Protein AF-A0A7X7L861-F1 (afdb_monomer_lite)

Secondary structure (DSSP, 8-state):
-HHHHHHHHHHHHHHHHHHHHHT-HHHHHHHHHHHHHTTSSHHHHHHHHHHHHHHTT-HHHHHHHHHHTGGGTSSS-HHHHHHHHHHHHHHHHTHHHHHHHHHSHHHHHHHHHHHHHHHHHHHH-TT-HHHHHHHHHHHHHH--PPTT-HHHHHHHTT-TTS-HHHHHHHHHHHTTT-GGGGG-HHHHTT-SS--TTS-HHHHHHHHHHHHHTT-HHHHHHHHHHHHHTT----HHHHHHHHHHHHHTT---HHHHHHHHHHHHTT---HHHHHHHHHHHHH-TT---HHHHHHHHHTT-

pLDDT: mean 89.95, std 8.33, range [43.84, 98.5]

Structure (mmCIF, N/CA/C/O backbone):
data_AF-A0A7X7L861-F1
#
_entry.id   AF-A0A7X7L861-F1
#
loop_
_atom_site.group_PDB
_atom_site.id
_atom_site.type_symbol
_atom_site.label_atom_id
_atom_site.label_alt_id
_atom_site.label_comp_id
_atom_site.label_asym_id
_atom_site.label_entity_id
_atom_site.label_seq_id
_atom_site.pdbx_PDB_ins_code
_atom_site.Cartn_x
_atom_site.Cartn_y
_atom_site.Cartn_z
_atom_site.occupancy
_atom_site.B_iso_or_equiv
_atom_site.auth_seq_id
_atom_site.auth_comp_id
_atom_site.auth_asym_id
_atom_site.auth_atom_id
_atom_site.pdbx_PDB_model_num
ATOM 1 N N . MET A 1 1 ? -3.436 -32.575 30.320 1.00 46.28 1 MET A N 1
ATOM 2 C CA . MET A 1 1 ? -4.563 -31.642 30.095 1.00 46.28 1 MET A CA 1
ATOM 3 C C . MET A 1 1 ? -4.132 -30.347 29.401 1.00 46.28 1 MET A C 1
ATOM 5 O O . MET A 1 1 ? -4.655 -30.097 28.328 1.00 46.28 1 MET A O 1
ATOM 9 N N . ALA A 1 2 ? -3.109 -29.619 29.872 1.00 51.50 2 ALA A N 1
ATOM 10 C CA . ALA A 1 2 ? -2.693 -28.320 29.298 1.00 51.50 2 ALA A CA 1
ATOM 11 C C . ALA A 1 2 ? -2.346 -28.285 27.784 1.00 51.50 2 ALA A C 1
ATOM 13 O O . ALA A 1 2 ? -2.552 -27.273 27.120 1.00 51.50 2 ALA A O 1
ATOM 14 N N . LYS A 1 3 ? -1.833 -29.379 27.196 1.00 43.84 3 LYS A N 1
ATOM 15 C CA . LYS A 1 3 ? -1.499 -29.432 25.755 1.00 43.84 3 LYS A CA 1
ATOM 16 C C . LYS A 1 3 ? -2.727 -29.450 24.830 1.00 43.84 3 LYS A C 1
ATOM 18 O O . LYS A 1 3 ? -2.615 -28.966 23.707 1.00 43.84 3 LYS A O 1
ATOM 23 N N . ASN A 1 4 ? -3.860 -29.994 25.286 1.00 48.00 4 ASN A N 1
ATOM 24 C CA . ASN A 1 4 ? -5.095 -30.019 24.494 1.00 48.00 4 ASN A CA 1
ATOM 25 C C . ASN A 1 4 ? -5.785 -28.652 24.539 1.00 48.00 4 ASN A C 1
ATOM 27 O O . ASN A 1 4 ? -6.058 -28.102 23.481 1.00 48.00 4 ASN A O 1
ATOM 31 N N . GLU A 1 5 ? -5.892 -28.032 25.721 1.00 60.06 5 GLU A N 1
ATOM 32 C CA . GLU A 1 5 ? -6.422 -26.664 25.854 1.00 60.06 5 GLU A CA 1
ATOM 33 C C . GLU A 1 5 ? -5.639 -25.650 25.011 1.00 60.06 5 GLU A C 1
ATOM 35 O O . GLU A 1 5 ? -6.227 -24.818 24.329 1.00 60.06 5 GLU A O 1
ATOM 40 N N . PHE A 1 6 ? -4.305 -25.738 24.971 1.00 59.56 6 PHE A N 1
ATOM 41 C CA . PHE A 1 6 ? -3.501 -24.830 24.147 1.00 59.56 6 PHE A CA 1
ATOM 42 C C . PHE A 1 6 ? -3.702 -25.038 22.633 1.00 59.56 6 PHE A C 1
ATOM 44 O O . PHE A 1 6 ? -3.648 -24.081 21.857 1.00 59.56 6 PHE A O 1
ATOM 51 N N . LYS A 1 7 ? -3.942 -26.282 22.193 1.00 65.00 7 LYS A N 1
ATOM 52 C CA . LYS A 1 7 ? -4.255 -26.598 20.790 1.00 65.00 7 LYS A CA 1
ATOM 53 C C . LYS A 1 7 ? -5.637 -26.057 20.407 1.00 65.00 7 LYS A C 1
ATOM 55 O O . LYS A 1 7 ? -5.773 -25.467 19.335 1.00 65.00 7 LYS A O 1
ATOM 60 N N . ASP A 1 8 ? -6.603 -26.171 21.312 1.00 74.94 8 ASP A N 1
ATOM 61 C CA . ASP A 1 8 ? -7.961 -25.650 21.144 1.00 74.94 8 ASP A CA 1
ATOM 62 C C . ASP A 1 8 ? -7.980 -24.111 21.132 1.00 74.94 8 ASP A C 1
ATOM 64 O O . ASP A 1 8 ? -8.695 -23.499 20.340 1.00 74.94 8 ASP A O 1
ATOM 68 N N . LEU A 1 9 ? -7.112 -23.465 21.919 1.00 76.19 9 LEU A N 1
ATOM 69 C CA . LEU A 1 9 ? -6.958 -22.006 21.940 1.00 76.19 9 LEU A CA 1
ATOM 70 C C . LEU A 1 9 ? -6.304 -21.444 20.668 1.00 76.19 9 LEU A C 1
ATOM 72 O O . LEU A 1 9 ? -6.708 -20.385 20.183 1.00 76.19 9 LEU A O 1
ATOM 76 N N . LYS A 1 10 ? -5.336 -22.156 20.076 1.00 76.94 10 LYS A N 1
ATOM 77 C CA . LYS A 1 10 ? -4.785 -21.791 18.757 1.00 76.94 10 LYS A CA 1
ATOM 78 C C . LYS A 1 10 ? -5.828 -21.916 17.649 1.00 76.94 10 LYS A C 1
ATOM 80 O O . LYS A 1 10 ? -5.910 -21.032 16.799 1.00 76.94 10 LYS A O 1
ATOM 85 N N . LEU A 1 11 ? -6.645 -22.970 17.688 1.00 84.00 11 LEU A N 1
ATOM 86 C CA . LEU A 1 11 ? -7.783 -23.123 16.781 1.00 84.00 11 LEU A CA 1
ATOM 87 C C . LEU A 1 11 ? -8.786 -21.969 16.953 1.00 84.00 11 LEU A C 1
ATOM 89 O O . LEU A 1 11 ? -9.260 -21.412 15.966 1.00 84.00 11 LEU A O 1
ATOM 93 N N . TYR A 1 12 ? -9.035 -21.540 18.192 1.00 85.38 12 TYR A N 1
ATOM 94 C CA . TYR A 1 12 ? -9.879 -20.381 18.502 1.00 85.38 12 TYR A CA 1
ATOM 95 C C . TYR A 1 12 ? -9.355 -19.072 17.893 1.00 85.38 12 TYR A C 1
ATOM 97 O O . TYR A 1 12 ? -10.136 -18.287 17.346 1.00 85.38 12 TYR A O 1
ATOM 105 N N . TYR A 1 13 ? -8.039 -18.837 17.946 1.00 90.62 13 TYR A N 1
ATOM 106 C CA . TYR A 1 13 ? -7.414 -17.690 17.279 1.00 90.62 13 TYR A CA 1
ATOM 107 C C . TYR A 1 13 ? -7.613 -17.743 15.762 1.00 90.62 13 TYR A C 1
ATOM 109 O O . TYR A 1 13 ? -8.057 -16.761 15.165 1.00 90.62 13 TYR A O 1
ATOM 117 N N . SER A 1 14 ? -7.364 -18.899 15.140 1.00 90.88 14 SER A N 1
ATOM 118 C CA . SER A 1 14 ? -7.600 -19.091 13.707 1.00 90.88 14 SER A CA 1
ATOM 119 C C . SER A 1 14 ? -9.059 -18.828 13.322 1.00 90.88 14 SER A C 1
ATOM 121 O O . SER A 1 14 ? -9.300 -18.085 12.375 1.00 90.88 14 SER A O 1
ATOM 123 N N . ASN A 1 15 ? -10.025 -19.338 14.088 1.00 92.81 15 ASN A N 1
ATOM 124 C CA . ASN A 1 15 ? -11.453 -19.113 13.837 1.00 92.81 15 ASN A CA 1
ATOM 125 C C . ASN A 1 15 ? -11.849 -17.635 13.975 1.00 92.81 15 ASN A C 1
ATOM 127 O O . ASN A 1 15 ? -12.627 -17.122 13.170 1.00 92.81 15 ASN A O 1
ATOM 131 N N . SER A 1 16 ? -11.274 -16.926 14.950 1.00 95.06 16 SER A N 1
ATOM 132 C CA . SER A 1 16 ? -11.508 -15.486 15.135 1.00 95.06 16 SER A CA 1
ATOM 133 C C . SER A 1 16 ? -10.960 -14.675 13.957 1.00 95.06 16 SER A C 1
ATOM 135 O O . SER A 1 16 ? -11.610 -13.752 13.472 1.00 95.06 16 SER A O 1
ATOM 137 N N . MET A 1 17 ? -9.783 -15.053 13.446 1.00 94.38 17 MET A N 1
ATOM 138 C CA . MET A 1 17 ? -9.191 -14.441 12.254 1.00 94.38 17 MET A CA 1
ATOM 139 C C . MET A 1 17 ? -9.975 -14.748 10.974 1.00 94.38 17 MET A C 1
ATOM 141 O O . MET A 1 17 ? -10.077 -13.875 10.115 1.00 94.38 17 MET A O 1
ATOM 145 N N . ILE A 1 18 ? -10.520 -15.961 10.836 1.00 95.38 18 ILE A N 1
ATOM 146 C CA . ILE A 1 18 ? -11.408 -16.325 9.721 1.00 95.38 18 ILE A CA 1
ATOM 147 C C . ILE A 1 18 ? -12.663 -15.452 9.771 1.00 95.38 18 ILE A C 1
ATOM 149 O O . ILE A 1 18 ? -12.936 -14.741 8.811 1.00 95.38 18 ILE A O 1
ATOM 153 N N . SER A 1 19 ? -13.325 -15.381 10.929 1.00 96.31 19 SER A N 1
ATOM 154 C CA . SER A 1 19 ? -14.515 -14.539 11.136 1.00 96.31 19 SER A CA 1
ATOM 155 C C . SER A 1 19 ? -14.244 -13.070 10.782 1.00 96.31 19 SER A C 1
ATOM 157 O O . SER A 1 19 ? -15.021 -12.441 10.067 1.00 96.31 19 SER A O 1
ATOM 159 N N . LEU A 1 20 ? -13.090 -12.533 11.203 1.00 96.31 20 LEU A N 1
ATOM 160 C CA . LEU A 1 20 ? -12.663 -11.170 10.874 1.00 96.31 20 LEU A CA 1
ATOM 161 C C . LEU A 1 20 ? -12.514 -10.949 9.360 1.00 96.31 20 LEU A C 1
ATOM 163 O O . LEU A 1 20 ? -12.910 -9.902 8.849 1.00 96.31 20 LEU A O 1
ATOM 167 N N . LYS A 1 21 ? -11.918 -11.911 8.647 1.00 94.44 21 LYS A N 1
ATOM 168 C CA . LYS A 1 21 ? -11.698 -11.827 7.196 1.00 94.44 21 LYS A CA 1
ATOM 169 C C . LYS A 1 21 ? -12.985 -12.018 6.401 1.00 94.44 21 LYS A C 1
ATOM 171 O O . LYS A 1 21 ? -13.130 -11.380 5.357 1.00 94.44 21 LYS A O 1
ATOM 176 N N . ASP A 1 22 ? -13.899 -12.845 6.893 1.00 94.25 22 ASP A N 1
ATOM 177 C CA . ASP A 1 22 ? -15.180 -13.146 6.248 1.00 94.25 22 ASP A CA 1
ATOM 178 C C . ASP A 1 22 ? -16.235 -12.056 6.488 1.00 94.25 22 ASP A C 1
ATOM 180 O O . ASP A 1 22 ? -17.261 -12.031 5.812 1.00 94.25 22 ASP A O 1
ATOM 184 N N . GLY A 1 23 ? -15.960 -11.113 7.396 1.00 93.69 23 GLY A N 1
ATOM 185 C CA . GLY A 1 23 ? -16.853 -10.000 7.719 1.00 93.69 23 GLY A CA 1
ATOM 186 C C . GLY A 1 23 ? -17.839 -10.298 8.852 1.00 93.69 23 GLY A C 1
ATOM 187 O O . GLY A 1 23 ? -18.688 -9.461 9.160 1.00 93.69 23 GLY A O 1
ATOM 188 N N . ASP A 1 24 ? -17.716 -11.450 9.522 1.00 95.81 24 ASP A N 1
ATOM 189 C CA . ASP A 1 24 ? -18.455 -11.752 10.753 1.00 95.81 24 ASP A CA 1
ATOM 190 C C . ASP A 1 24 ? -17.778 -11.081 11.958 1.00 95.81 24 ASP A C 1
ATOM 192 O O . ASP A 1 24 ? -17.096 -11.689 12.791 1.00 95.81 24 ASP A O 1
ATOM 196 N N . TYR A 1 25 ? -17.924 -9.758 12.012 1.00 96.75 25 TYR A N 1
ATOM 197 C CA . TYR A 1 25 ? -17.253 -8.930 13.007 1.00 96.75 25 TYR A CA 1
ATOM 198 C C . TYR A 1 25 ? -17.756 -9.161 14.427 1.00 96.75 25 TYR A C 1
ATOM 200 O O . TYR A 1 25 ? -16.970 -9.032 15.363 1.00 96.75 25 TYR A O 1
ATOM 208 N N . ASP A 1 26 ? -19.035 -9.488 14.621 1.00 96.38 26 ASP A N 1
ATOM 209 C CA . ASP A 1 26 ? -19.554 -9.730 15.967 1.00 96.38 26 ASP A CA 1
ATOM 210 C C . ASP A 1 26 ? -18.988 -11.038 16.545 1.00 96.38 26 ASP A C 1
ATOM 212 O O . ASP A 1 26 ? -18.628 -11.060 17.727 1.00 96.38 26 ASP A O 1
ATOM 216 N N . GLU A 1 27 ? -18.818 -12.091 15.735 1.00 96.56 27 GLU A N 1
ATOM 217 C CA . GLU A 1 27 ? -18.157 -13.319 16.189 1.00 96.56 27 GLU A CA 1
ATOM 218 C C . GLU A 1 27 ? -16.648 -13.124 16.384 1.00 96.56 27 GLU A C 1
ATOM 220 O O . GLU A 1 27 ? -16.105 -13.505 17.427 1.00 96.56 27 GLU A O 1
ATOM 225 N N . ALA A 1 28 ? -15.983 -12.404 15.475 1.00 97.44 28 ALA A N 1
ATOM 226 C CA . ALA A 1 28 ? -14.581 -12.019 15.646 1.00 97.44 28 ALA A CA 1
ATOM 227 C C . ALA A 1 28 ? -14.352 -11.248 16.962 1.00 97.44 28 ALA A C 1
ATOM 229 O O . ALA A 1 28 ? -13.407 -11.529 17.700 1.00 97.44 28 ALA A O 1
ATOM 230 N N . ILE A 1 29 ? -15.242 -10.309 17.309 1.00 98.19 29 ILE A N 1
ATOM 231 C CA . ILE A 1 29 ? -15.170 -9.538 18.561 1.00 98.19 29 ILE A CA 1
ATOM 232 C C . ILE A 1 29 ? -15.269 -10.453 19.786 1.00 98.19 29 ILE A C 1
ATOM 234 O O . ILE A 1 29 ? -14.513 -10.261 20.745 1.00 98.19 29 ILE A O 1
ATOM 238 N N . LYS A 1 30 ? -16.191 -11.426 19.794 1.00 96.62 30 LYS A N 1
ATOM 239 C CA . LYS A 1 30 ? -16.314 -12.385 20.907 1.00 96.62 30 LYS A CA 1
ATOM 240 C C . LYS A 1 30 ? -15.049 -13.229 21.034 1.00 96.62 30 LYS A C 1
ATOM 242 O O . LYS A 1 30 ? -14.502 -13.329 22.135 1.00 96.62 30 LYS A O 1
ATOM 247 N N . GLY A 1 31 ? -14.564 -13.759 19.913 1.00 95.50 31 GLY A N 1
ATOM 248 C CA . GLY A 1 31 ? -13.356 -14.572 19.845 1.00 95.50 31 GLY A CA 1
ATOM 249 C C . GLY A 1 31 ? -12.122 -13.834 20.365 1.00 95.50 31 GLY A C 1
ATOM 250 O O . GLY A 1 31 ? -11.462 -14.306 21.291 1.00 95.50 31 GLY A O 1
ATOM 251 N N . PHE A 1 32 ? -11.856 -12.619 19.878 1.00 97.56 32 PHE A N 1
ATOM 252 C CA . PHE A 1 32 ? -10.701 -11.841 20.334 1.00 97.56 32 PHE A CA 1
ATOM 253 C C . PHE A 1 32 ? -10.794 -11.414 21.799 1.00 97.56 32 PHE A C 1
ATOM 255 O O . PHE A 1 32 ? -9.793 -11.487 22.510 1.00 97.56 32 PHE A O 1
ATOM 262 N N . LYS A 1 33 ? -11.979 -11.040 22.302 1.00 96.75 33 LYS A N 1
ATOM 263 C CA . LYS A 1 33 ? -12.159 -10.777 23.743 1.00 96.75 33 LYS A CA 1
ATOM 264 C C . LYS A 1 33 ? -11.837 -12.006 24.589 1.00 96.75 33 LYS A C 1
ATOM 266 O O . LYS A 1 33 ? -11.189 -11.880 25.628 1.00 96.75 33 LYS A O 1
ATOM 271 N N . TYR A 1 34 ? -12.283 -13.183 24.151 1.00 94.38 34 TYR A N 1
ATOM 272 C CA . TYR A 1 34 ? -11.985 -14.439 24.830 1.00 94.38 34 TYR A CA 1
ATOM 273 C C . TYR A 1 34 ? -10.476 -14.723 24.833 1.00 94.38 34 TYR A C 1
ATOM 275 O O . TYR A 1 34 ? -9.920 -15.026 25.887 1.00 94.38 34 TYR A O 1
ATOM 283 N N . LEU A 1 35 ? -9.794 -14.545 23.701 1.00 94.38 35 LEU A N 1
ATOM 284 C CA . LEU A 1 35 ? -8.349 -14.770 23.568 1.00 94.38 35 LEU A CA 1
ATOM 285 C C . LEU A 1 35 ? -7.515 -13.817 24.432 1.00 94.38 35 LEU A C 1
ATOM 287 O O . LEU A 1 35 ? -6.591 -14.266 25.110 1.00 94.38 35 LEU A O 1
ATOM 291 N N . ILE A 1 36 ? -7.884 -12.532 24.478 1.00 95.06 36 ILE A N 1
ATOM 292 C CA . ILE A 1 36 ? -7.238 -11.533 25.345 1.00 95.06 36 ILE A CA 1
ATOM 293 C C . ILE A 1 36 ? -7.378 -11.939 26.815 1.00 95.06 36 ILE A C 1
ATOM 295 O O . ILE A 1 36 ? -6.388 -11.949 27.543 1.00 95.06 36 ILE A O 1
ATOM 299 N N . LYS A 1 37 ? -8.580 -12.353 27.243 1.00 93.75 37 LYS A N 1
ATOM 300 C CA . LYS A 1 37 ? -8.837 -12.790 28.626 1.00 93.75 37 LYS A CA 1
ATOM 301 C C . LYS A 1 37 ? -7.968 -13.984 29.049 1.00 93.75 37 LYS A C 1
ATOM 303 O O . LYS A 1 37 ? -7.650 -14.102 30.227 1.00 93.75 37 LYS A O 1
ATOM 308 N N . HIS A 1 38 ? -7.590 -14.849 28.109 1.00 91.69 38 HIS A N 1
ATOM 309 C CA . HIS A 1 38 ? -6.770 -16.039 28.366 1.00 91.69 38 HIS A CA 1
ATOM 310 C C . HIS A 1 38 ? -5.286 -15.846 28.007 1.00 91.69 38 H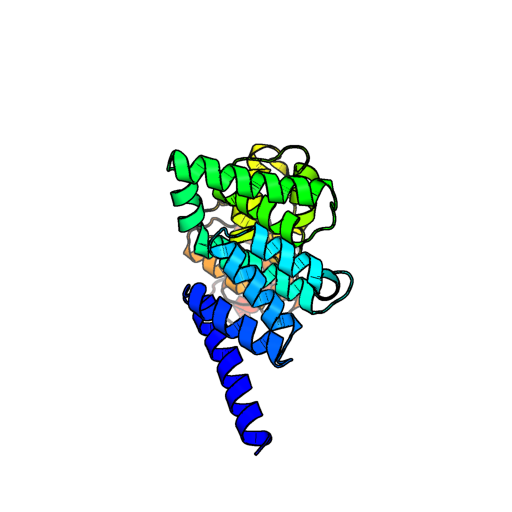IS A C 1
ATOM 312 O O . HIS A 1 38 ? -4.522 -16.807 28.037 1.00 91.69 38 HIS A O 1
ATOM 318 N N . GLY A 1 39 ? -4.860 -14.624 27.672 1.00 89.62 39 GLY A N 1
ATOM 319 C CA . GLY A 1 39 ? -3.456 -14.305 27.409 1.00 89.62 39 GLY A CA 1
ATOM 320 C C . GLY A 1 39 ? -2.893 -14.885 26.106 1.00 89.62 39 GLY A C 1
ATOM 321 O O . GLY A 1 39 ? -1.680 -15.045 25.981 1.00 89.62 39 GLY A O 1
ATOM 322 N N . ILE A 1 40 ? -3.745 -15.217 25.132 1.00 88.62 40 ILE A N 1
ATOM 323 C CA . ILE A 1 40 ? -3.332 -15.871 23.885 1.00 88.62 40 ILE A CA 1
ATOM 324 C C . ILE A 1 40 ? -3.107 -14.831 22.789 1.00 88.62 40 ILE A C 1
ATOM 326 O O . ILE A 1 40 ? -4.039 -14.127 22.393 1.00 88.62 40 ILE A O 1
ATOM 330 N N . GLU A 1 41 ? -1.868 -14.767 22.280 1.00 89.44 41 GLU A N 1
ATOM 331 C CA . GLU A 1 41 ? -1.474 -13.886 21.165 1.00 89.44 41 GLU A CA 1
ATOM 332 C C . GLU A 1 41 ? -1.986 -12.448 21.377 1.00 89.44 41 GLU A C 1
ATOM 334 O O . GLU A 1 41 ? -2.587 -11.853 20.484 1.00 89.44 41 GLU A O 1
ATOM 339 N N . ILE A 1 42 ? -1.813 -11.918 22.599 1.00 93.38 42 ILE A N 1
ATOM 340 C CA . ILE A 1 42 ? -2.519 -10.724 23.100 1.00 93.38 42 ILE A CA 1
ATOM 341 C C . ILE A 1 42 ? -2.441 -9.565 22.104 1.00 93.38 42 ILE A C 1
ATOM 343 O O . ILE A 1 42 ? -3.467 -8.982 21.772 1.00 93.38 42 ILE A O 1
ATOM 347 N N . GLN A 1 43 ? -1.257 -9.273 21.565 1.00 95.00 43 GLN A N 1
ATOM 348 C CA . GLN A 1 43 ? -1.043 -8.167 20.630 1.00 95.00 43 GLN A CA 1
ATOM 349 C C . GLN A 1 43 ? -1.867 -8.333 19.347 1.00 95.00 43 GLN A C 1
ATOM 351 O O . GLN A 1 43 ? -2.530 -7.395 18.902 1.00 95.00 43 GLN A O 1
ATOM 356 N N . LYS A 1 44 ? -1.878 -9.541 18.772 1.00 95.00 44 LYS A N 1
ATOM 357 C CA . LYS A 1 44 ? -2.648 -9.836 17.557 1.00 95.00 44 LYS A CA 1
ATOM 358 C C . LYS A 1 44 ? -4.148 -9.885 17.834 1.00 95.00 44 LYS A C 1
ATOM 360 O O . LYS A 1 44 ? -4.936 -9.462 16.994 1.00 95.00 44 LYS A O 1
ATOM 365 N N . SER A 1 45 ? -4.545 -10.383 19.002 1.00 96.50 45 SER A N 1
ATOM 366 C CA . SER A 1 45 ? -5.945 -10.420 19.422 1.00 96.50 45 SER A CA 1
ATOM 367 C C . SER A 1 45 ? -6.493 -9.008 19.658 1.00 96.50 45 SER A C 1
ATOM 369 O O . SER A 1 45 ? -7.595 -8.694 19.214 1.00 96.50 45 SER A O 1
ATOM 371 N N . VAL A 1 46 ? -5.706 -8.119 20.273 1.00 98.06 46 VAL A N 1
ATOM 372 C CA . VAL A 1 46 ? -6.032 -6.691 20.422 1.00 98.06 46 VAL A CA 1
ATOM 373 C C . VAL A 1 46 ? -6.144 -6.010 19.057 1.00 98.06 46 VAL A C 1
ATOM 375 O O . VAL A 1 46 ? -7.133 -5.323 18.806 1.00 98.06 46 VAL A O 1
ATOM 378 N N . LEU A 1 47 ? -5.193 -6.247 18.147 1.00 97.69 47 LEU A N 1
ATOM 379 C CA . LEU A 1 47 ? -5.250 -5.745 16.770 1.00 97.69 47 LEU A CA 1
ATOM 380 C C . LEU A 1 47 ? -6.546 -6.180 16.075 1.00 97.69 47 LEU A C 1
ATOM 382 O O . LEU A 1 47 ? -7.266 -5.343 15.525 1.00 97.69 47 LEU A O 1
ATOM 386 N N . GLY A 1 48 ? -6.868 -7.476 16.124 1.00 97.31 48 GLY A N 1
ATOM 387 C CA . GLY A 1 48 ? -8.080 -8.029 15.521 1.00 97.31 48 GLY A CA 1
ATOM 388 C C . GLY A 1 48 ? -9.353 -7.412 16.102 1.00 97.31 48 GLY A C 1
ATOM 389 O O . GLY A 1 48 ? -10.265 -7.053 15.358 1.00 97.31 48 GLY A O 1
ATOM 390 N N . LEU A 1 49 ? -9.386 -7.196 17.420 1.00 98.38 49 LEU A N 1
ATOM 391 C CA . LEU A 1 49 ? -10.504 -6.556 18.109 1.00 98.38 49 LEU A CA 1
ATOM 392 C C . LEU A 1 49 ? -10.694 -5.088 17.691 1.00 98.38 49 LEU A C 1
ATOM 394 O O . LEU A 1 49 ? -11.818 -4.674 17.398 1.00 98.38 49 LEU A O 1
ATOM 398 N N . ILE A 1 50 ? -9.609 -4.306 17.637 1.00 98.50 50 ILE A N 1
ATOM 399 C CA . ILE A 1 50 ? -9.625 -2.908 17.171 1.00 98.50 50 ILE A CA 1
ATOM 400 C C . ILE A 1 50 ? -10.118 -2.841 15.722 1.00 98.50 50 ILE A C 1
ATOM 402 O O . ILE A 1 50 ? -10.971 -2.009 15.392 1.00 98.50 50 ILE A O 1
ATOM 406 N N . THR A 1 51 ? -9.626 -3.746 14.875 1.00 98.06 51 THR A N 1
ATOM 407 C CA . THR A 1 51 ? -9.993 -3.803 13.457 1.00 98.06 51 THR A CA 1
ATOM 408 C C . THR A 1 51 ? -11.467 -4.137 13.277 1.00 98.06 51 THR A C 1
ATOM 410 O O . THR A 1 51 ? -12.168 -3.421 12.562 1.00 98.06 51 THR A O 1
ATOM 413 N N . ALA A 1 52 ? -11.971 -5.155 13.982 1.00 98.12 52 ALA A N 1
ATOM 414 C CA . ALA A 1 52 ? -13.373 -5.552 13.909 1.00 98.12 52 ALA A CA 1
ATOM 415 C C . ALA A 1 52 ? -14.308 -4.405 14.313 1.00 98.12 52 ALA A C 1
ATOM 417 O O . ALA A 1 52 ? -15.234 -4.079 13.573 1.00 98.12 52 ALA A O 1
ATOM 418 N N . TYR A 1 53 ? -14.036 -3.733 15.442 1.00 98.31 53 TYR A N 1
ATOM 419 C CA . TYR A 1 53 ? -14.819 -2.564 15.857 1.00 98.31 53 TYR A CA 1
ATOM 420 C C . TYR A 1 53 ? -14.773 -1.428 14.834 1.00 98.31 53 TYR A C 1
ATOM 422 O O . TYR A 1 53 ? -15.790 -0.764 14.617 1.00 98.31 53 TYR A O 1
ATOM 430 N N . SER A 1 54 ? -13.617 -1.202 14.214 1.00 97.88 54 SER A N 1
ATOM 431 C CA . SER A 1 54 ? -13.438 -0.149 13.215 1.00 97.88 54 SER A CA 1
ATOM 432 C C . SER A 1 54 ? -14.224 -0.439 11.935 1.00 97.88 54 SER A C 1
ATOM 434 O O . SER A 1 54 ? -14.922 0.449 11.446 1.00 97.88 54 SER A O 1
ATOM 436 N N . CYS A 1 55 ? -14.210 -1.686 11.452 1.00 96.56 55 CYS A N 1
ATOM 437 C CA . CYS A 1 55 ? -14.954 -2.117 10.263 1.00 96.56 55 CYS A CA 1
ATOM 438 C C . CYS A 1 55 ? -16.465 -1.901 10.419 1.00 96.56 55 CYS A C 1
ATOM 440 O O . CYS A 1 55 ? -17.113 -1.361 9.527 1.00 96.56 55 CYS A O 1
ATOM 442 N N . ILE A 1 56 ? -17.021 -2.185 11.603 1.00 95.00 56 ILE A N 1
ATOM 443 C CA . ILE A 1 56 ? -18.437 -1.916 11.912 1.00 95.00 56 ILE A CA 1
ATOM 444 C C . ILE A 1 56 ? -18.707 -0.488 12.404 1.00 95.00 56 ILE A C 1
ATOM 446 O O . ILE A 1 56 ? -19.771 -0.198 12.959 1.00 95.00 56 ILE A O 1
ATOM 450 N N . THR A 1 57 ? -17.767 0.439 12.203 1.00 94.25 57 THR A N 1
ATOM 451 C CA . THR A 1 57 ? -17.866 1.868 12.547 1.00 94.25 57 THR A CA 1
ATOM 452 C C . THR A 1 57 ? -18.094 2.163 14.038 1.00 94.25 57 THR A C 1
ATOM 454 O O . THR A 1 57 ? -18.597 3.230 14.392 1.00 94.25 57 THR A O 1
ATOM 457 N N . ARG A 1 58 ? -17.742 1.243 14.946 1.00 95.25 58 ARG A N 1
ATOM 458 C CA . ARG A 1 58 ? -17.790 1.432 16.411 1.00 95.25 58 ARG A CA 1
ATOM 459 C C . ARG A 1 58 ? -16.475 2.058 16.914 1.00 95.25 58 ARG A C 1
ATOM 461 O O . ARG A 1 58 ? -15.805 1.496 17.779 1.00 95.25 58 ARG A O 1
ATOM 468 N N . TYR A 1 59 ? -16.113 3.231 16.384 1.00 96.12 59 TYR A N 1
ATOM 469 C CA . TYR A 1 59 ? -14.800 3.862 16.604 1.00 96.12 59 TYR A CA 1
ATOM 470 C C . TYR A 1 59 ? -14.466 4.140 18.073 1.00 96.12 59 TYR A C 1
ATOM 472 O O . TYR A 1 59 ? -13.331 3.926 18.468 1.00 96.12 59 TYR A O 1
ATOM 480 N N . ASN A 1 60 ? -15.438 4.497 18.915 1.00 95.69 60 ASN A N 1
ATOM 481 C CA . ASN A 1 60 ? -15.173 4.742 20.342 1.00 95.69 60 ASN A CA 1
ATOM 482 C C . ASN A 1 60 ? -14.666 3.499 21.072 1.00 95.69 60 ASN A C 1
ATOM 484 O O . ASN A 1 60 ? -13.786 3.594 21.923 1.00 95.69 60 ASN A O 1
ATOM 488 N N . ASN A 1 61 ? -15.190 2.324 20.714 1.00 97.38 61 ASN A N 1
ATOM 489 C CA . ASN A 1 61 ? -14.704 1.071 21.279 1.00 97.38 61 ASN A CA 1
ATOM 490 C C . ASN A 1 61 ? -13.290 0.770 20.776 1.00 97.38 61 ASN A C 1
ATOM 492 O O . ASN A 1 61 ? -12.447 0.362 21.565 1.00 97.38 61 ASN A O 1
ATOM 496 N N . ALA A 1 62 ? -13.026 0.997 19.486 1.00 98.19 62 ALA A N 1
ATOM 497 C CA . ALA A 1 62 ? -11.695 0.821 18.912 1.00 98.19 62 ALA A CA 1
ATOM 498 C C . ALA A 1 62 ? -10.663 1.751 19.576 1.00 98.19 62 ALA A C 1
ATOM 500 O O . ALA A 1 62 ? -9.614 1.280 20.000 1.00 98.19 62 ALA A O 1
ATOM 501 N N . LEU A 1 63 ? -10.995 3.037 19.740 1.00 98.06 63 LEU A N 1
ATOM 502 C CA . LEU A 1 63 ? -10.152 4.041 20.395 1.00 98.06 63 LEU A CA 1
ATOM 503 C C . LEU A 1 63 ? -9.855 3.676 21.847 1.00 98.06 63 LEU A C 1
ATOM 505 O O . LEU A 1 63 ? -8.704 3.741 22.263 1.00 98.06 63 LEU A O 1
ATOM 509 N N . LYS A 1 64 ? -10.873 3.245 22.603 1.00 97.44 64 LYS A N 1
ATOM 510 C CA . LYS A 1 64 ? -10.693 2.831 23.996 1.00 97.44 64 LYS A CA 1
ATOM 511 C C . LYS A 1 64 ? -9.710 1.663 24.113 1.00 97.44 64 LYS A C 1
ATOM 513 O O . LYS A 1 64 ? -8.770 1.736 24.893 1.00 97.44 64 LYS A O 1
ATOM 518 N N . ILE A 1 65 ? -9.908 0.614 23.312 1.00 97.88 65 ILE A N 1
ATOM 519 C CA . ILE A 1 65 ? -9.032 -0.566 23.331 1.00 97.88 65 ILE A CA 1
ATOM 520 C C . ILE A 1 65 ? -7.615 -0.214 22.864 1.00 97.88 65 ILE A C 1
ATOM 522 O O . ILE A 1 65 ? -6.651 -0.718 23.437 1.00 97.88 65 ILE A O 1
ATOM 526 N N . TYR A 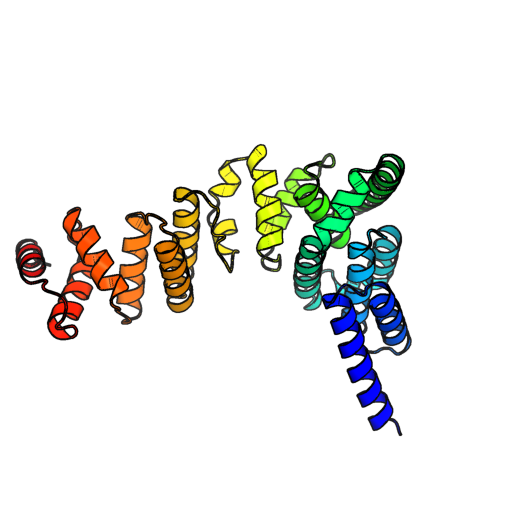1 66 ? -7.484 0.646 21.849 1.00 97.69 66 TYR A N 1
ATOM 527 C CA . TYR A 1 66 ? -6.185 1.120 21.378 1.00 97.69 66 TYR A CA 1
ATOM 528 C C . TYR A 1 66 ? -5.443 1.894 22.464 1.00 97.69 66 TYR A C 1
ATOM 530 O O . TYR A 1 66 ? -4.273 1.623 22.687 1.00 97.69 66 TYR A O 1
ATOM 538 N N . GLU A 1 67 ? -6.106 2.817 23.163 1.00 96.38 67 GLU A N 1
ATOM 539 C CA . GLU A 1 67 ? -5.461 3.617 24.207 1.00 96.38 67 GLU A CA 1
ATOM 540 C C . GLU A 1 67 ? -4.975 2.754 25.379 1.00 96.38 67 GLU A C 1
ATOM 542 O O . GLU A 1 67 ? -3.886 2.988 25.897 1.00 96.38 67 GLU A O 1
ATOM 547 N N . GLU A 1 68 ? -5.738 1.717 25.742 1.00 96.69 68 GLU A N 1
ATOM 548 C CA . GLU A 1 68 ? -5.370 0.741 26.778 1.00 96.69 68 GLU A CA 1
ATOM 549 C C . GLU A 1 68 ? -4.142 -0.117 26.414 1.00 96.69 68 GLU A C 1
ATOM 551 O O . GLU A 1 68 ? -3.529 -0.677 27.315 1.00 96.69 68 GLU A O 1
ATOM 556 N N . HIS A 1 69 ? -3.797 -0.238 25.125 1.00 96.31 69 HIS A N 1
ATOM 557 C CA . HIS A 1 69 ? -2.766 -1.164 24.624 1.00 96.31 69 HIS A CA 1
ATOM 558 C C . HIS A 1 69 ? -1.830 -0.522 23.584 1.00 96.31 69 HIS A C 1
ATOM 560 O O . HIS A 1 69 ? -1.260 -1.202 22.720 1.00 96.31 69 HIS A O 1
ATOM 566 N N . LYS A 1 70 ? -1.705 0.808 23.594 1.00 93.81 70 LYS A N 1
ATOM 567 C CA . LYS A 1 70 ? -1.016 1.568 22.536 1.00 93.81 70 LYS A CA 1
ATOM 568 C C . LYS A 1 70 ? 0.465 1.217 22.426 1.00 93.81 70 LYS A C 1
ATOM 570 O O . LYS A 1 70 ? 1.048 1.342 21.348 1.00 93.81 70 LYS A O 1
ATOM 575 N N . GLU A 1 71 ? 1.083 0.743 23.505 1.00 93.69 71 GLU A N 1
ATOM 576 C CA . GLU A 1 71 ? 2.469 0.275 23.524 1.00 93.69 71 GLU A CA 1
ATOM 577 C C . GLU A 1 71 ? 2.725 -0.891 22.558 1.00 93.69 71 GLU A C 1
ATOM 579 O O . GLU A 1 71 ? 3.851 -1.064 22.098 1.00 93.69 71 GLU A O 1
ATOM 584 N N . PHE A 1 72 ? 1.698 -1.657 22.172 1.00 94.25 72 PHE A N 1
ATOM 585 C CA . PHE A 1 72 ? 1.858 -2.718 21.174 1.00 94.25 72 PHE A CA 1
ATOM 586 C C . PHE A 1 72 ? 2.102 -2.168 19.769 1.00 94.25 72 PHE A C 1
ATOM 588 O O . PHE A 1 72 ? 2.797 -2.804 18.976 1.00 94.25 72 PHE A O 1
ATOM 595 N N . PHE A 1 73 ? 1.565 -0.988 19.458 1.00 93.62 73 PHE A N 1
ATOM 596 C CA . PHE A 1 73 ? 1.526 -0.433 18.100 1.00 93.62 73 PHE A CA 1
ATOM 597 C C . PHE A 1 73 ? 2.375 0.834 17.933 1.00 93.62 73 PHE A C 1
ATOM 599 O O . PHE A 1 73 ? 2.365 1.453 16.869 1.00 93.62 73 PHE A O 1
ATOM 606 N N . THR A 1 74 ? 3.120 1.226 18.967 1.00 87.31 74 THR A N 1
ATOM 607 C CA . THR A 1 74 ? 3.971 2.424 18.975 1.00 87.31 74 THR A CA 1
ATOM 608 C C . THR A 1 74 ? 5.454 2.058 19.025 1.00 87.31 74 THR A C 1
ATOM 610 O O . THR A 1 74 ? 5.834 0.956 19.406 1.00 87.31 74 THR A O 1
ATOM 613 N N . GLY A 1 75 ? 6.326 2.977 18.599 1.00 84.06 75 GLY A N 1
ATOM 614 C CA . GLY A 1 75 ? 7.771 2.731 18.551 1.00 84.06 75 GLY A CA 1
ATOM 615 C C . GLY A 1 75 ? 8.191 1.709 17.484 1.00 84.06 75 GLY A C 1
ATOM 616 O O . GLY A 1 75 ? 7.571 1.604 16.424 1.00 84.06 75 GLY A O 1
ATOM 617 N N . LYS A 1 76 ? 9.287 0.984 17.747 1.00 80.44 76 LYS A N 1
ATOM 618 C CA . LYS A 1 76 ? 9.853 -0.048 16.857 1.00 80.44 76 LYS A CA 1
ATOM 619 C C . LYS A 1 76 ? 9.331 -1.445 17.221 1.00 80.44 76 LYS A C 1
ATOM 621 O O . LYS A 1 76 ? 10.115 -2.333 17.546 1.00 80.44 76 LYS A O 1
ATOM 626 N N . THR A 1 77 ? 8.013 -1.634 17.214 1.00 87.44 77 THR A N 1
ATOM 627 C CA . THR A 1 77 ? 7.412 -2.961 17.421 1.00 87.44 77 THR A CA 1
ATOM 628 C C . THR A 1 77 ? 7.139 -3.647 16.080 1.00 87.44 77 THR A C 1
ATOM 630 O O . THR A 1 77 ? 6.752 -2.982 15.116 1.00 87.44 77 THR A O 1
ATOM 633 N N . PRO A 1 78 ? 7.263 -4.986 15.996 1.00 85.62 78 PRO A N 1
ATOM 634 C CA . PRO A 1 78 ? 6.889 -5.726 14.788 1.00 85.62 78 PRO A CA 1
ATOM 635 C C . PRO A 1 78 ? 5.376 -5.664 14.504 1.00 85.62 78 PRO A C 1
ATOM 637 O O . PRO A 1 78 ? 4.937 -5.903 13.383 1.00 85.62 78 PRO A O 1
ATOM 640 N N . TYR A 1 79 ? 4.563 -5.321 15.509 1.00 92.50 79 TYR A N 1
ATOM 641 C CA . TYR A 1 79 ? 3.109 -5.240 15.386 1.00 92.50 79 TYR A CA 1
ATOM 642 C C . TYR A 1 79 ? 2.619 -3.928 14.779 1.00 92.50 79 TYR A C 1
ATOM 644 O O . TYR A 1 79 ? 1.488 -3.892 14.306 1.00 92.50 79 TYR A O 1
ATOM 652 N N . LYS A 1 80 ? 3.438 -2.868 14.748 1.00 94.00 80 LYS A N 1
ATOM 653 C CA . LYS A 1 80 ? 3.060 -1.599 14.115 1.00 94.00 80 LYS A CA 1
ATOM 654 C C . LYS A 1 80 ? 2.777 -1.780 12.621 1.00 94.00 80 LYS A C 1
ATOM 656 O O . LYS A 1 80 ? 1.715 -1.384 12.154 1.00 94.00 80 LYS A O 1
ATOM 661 N N . GLY A 1 81 ? 3.702 -2.407 11.894 1.00 94.50 81 GLY A N 1
ATOM 662 C CA . GLY A 1 81 ? 3.535 -2.664 10.462 1.00 94.50 81 GLY A CA 1
ATOM 663 C C . GLY A 1 81 ? 2.329 -3.558 10.178 1.00 94.50 81 GLY A C 1
ATOM 664 O O . GLY A 1 81 ? 1.462 -3.210 9.382 1.00 94.50 81 GLY A O 1
ATOM 665 N N . MET A 1 82 ? 2.201 -4.648 10.941 1.00 95.31 82 MET A N 1
ATOM 666 C CA . MET A 1 82 ? 1.047 -5.550 10.873 1.00 95.31 82 MET A CA 1
ATOM 667 C C . MET A 1 82 ? -0.284 -4.831 11.156 1.00 95.31 82 MET A C 1
ATOM 669 O O . MET A 1 82 ? -1.295 -5.131 10.525 1.00 95.31 82 MET A O 1
ATOM 673 N N . PHE A 1 83 ? -0.297 -3.884 12.098 1.00 96.88 83 PHE A N 1
ATOM 674 C CA . PHE A 1 83 ? -1.474 -3.081 12.424 1.00 96.88 83 PHE A CA 1
ATOM 675 C C . PHE A 1 83 ? -1.903 -2.216 11.241 1.00 96.88 83 PHE A C 1
ATOM 677 O O . PHE A 1 83 ? -3.074 -2.253 10.870 1.00 96.88 83 PHE A O 1
ATOM 684 N N . VAL A 1 84 ? -0.967 -1.493 10.619 1.00 97.12 84 VAL A N 1
ATOM 685 C CA . VAL A 1 84 ? -1.241 -0.678 9.424 1.00 97.12 84 VAL A CA 1
ATOM 686 C C . VAL A 1 84 ? -1.761 -1.551 8.282 1.00 97.12 84 VAL A C 1
ATOM 688 O O . VAL A 1 84 ? -2.812 -1.247 7.717 1.00 97.12 84 VAL A O 1
ATOM 691 N N . GLU A 1 85 ? -1.081 -2.657 7.983 1.00 96.00 85 GLU A N 1
ATOM 692 C CA . GLU A 1 85 ? -1.435 -3.554 6.879 1.00 96.00 85 GLU A CA 1
ATOM 693 C C . GLU A 1 85 ? -2.840 -4.148 7.048 1.00 96.00 85 GLU A C 1
ATOM 695 O O . GLU A 1 85 ? -3.690 -4.005 6.169 1.00 96.00 85 GLU A O 1
ATOM 700 N N . ILE A 1 86 ? -3.132 -4.757 8.203 1.00 96.31 86 ILE A N 1
ATOM 701 C CA . ILE A 1 86 ? -4.430 -5.405 8.443 1.00 96.31 86 ILE A CA 1
ATOM 702 C C . ILE A 1 86 ? -5.565 -4.377 8.494 1.00 96.31 86 ILE A C 1
ATOM 704 O O . ILE A 1 86 ? -6.626 -4.608 7.907 1.00 96.31 86 ILE A O 1
ATOM 708 N N . MET A 1 87 ? -5.359 -3.246 9.176 1.00 97.81 87 MET A N 1
ATOM 709 C CA . MET A 1 87 ? -6.380 -2.204 9.280 1.00 97.81 87 MET A CA 1
ATOM 710 C C . MET A 1 87 ? -6.717 -1.623 7.908 1.00 97.81 87 MET A C 1
ATOM 712 O O . MET A 1 87 ? -7.892 -1.512 7.569 1.00 97.81 87 MET A O 1
ATOM 716 N N . THR A 1 88 ? -5.709 -1.267 7.108 1.00 97.62 88 THR A N 1
ATOM 717 C CA . THR A 1 88 ? -5.930 -0.659 5.786 1.00 97.62 88 THR A CA 1
ATOM 718 C C . THR A 1 88 ? -6.600 -1.638 4.820 1.00 97.62 88 THR A C 1
ATOM 720 O O . THR A 1 88 ? -7.593 -1.270 4.188 1.00 97.62 88 THR A O 1
ATOM 723 N N . ALA A 1 89 ? -6.168 -2.903 4.804 1.00 96.19 89 ALA A N 1
ATOM 724 C CA . ALA A 1 89 ? -6.762 -3.950 3.973 1.00 96.19 89 ALA A CA 1
ATOM 725 C C . ALA A 1 89 ? -8.238 -4.233 4.311 1.00 96.19 89 ALA A C 1
ATOM 727 O O . ALA A 1 89 ? -9.080 -4.355 3.420 1.00 96.19 89 ALA A O 1
ATOM 728 N N . LEU A 1 90 ? -8.584 -4.349 5.597 1.00 97.19 90 LEU A N 1
ATOM 729 C CA . LEU A 1 90 ? -9.954 -4.694 5.992 1.00 97.19 90 LEU A CA 1
ATOM 730 C C . LEU A 1 90 ? -10.902 -3.492 5.950 1.00 97.19 90 LEU A C 1
ATOM 732 O O . LEU A 1 90 ? -12.048 -3.639 5.529 1.00 97.19 90 LEU A O 1
ATOM 736 N N . LEU A 1 91 ? -10.436 -2.293 6.307 1.00 97.31 91 LEU A N 1
ATOM 737 C CA . LEU A 1 91 ? -11.267 -1.092 6.214 1.00 97.31 91 LEU A CA 1
ATOM 738 C C . LEU A 1 91 ? -11.677 -0.798 4.770 1.00 97.31 91 LEU A C 1
ATOM 740 O O . LEU A 1 91 ? -12.842 -0.486 4.522 1.00 97.31 91 LEU A O 1
ATOM 744 N N . ILE A 1 92 ? -10.754 -0.908 3.807 1.00 94.50 92 ILE A N 1
ATOM 745 C CA . ILE A 1 92 ? -11.078 -0.610 2.407 1.00 94.50 92 ILE A CA 1
ATOM 746 C C . ILE A 1 92 ? -12.088 -1.612 1.832 1.00 94.50 92 ILE A C 1
ATOM 748 O O . ILE A 1 92 ? -13.048 -1.197 1.166 1.00 94.50 92 ILE A O 1
ATOM 752 N N . LYS A 1 93 ? -11.944 -2.898 2.194 1.00 93.62 93 LYS A N 1
ATOM 753 C CA . LYS A 1 93 ? -12.900 -3.969 1.880 1.00 93.62 93 LYS A CA 1
ATOM 754 C C . LYS A 1 93 ? -14.307 -3.638 2.399 1.00 93.62 93 LYS A C 1
ATOM 756 O O . LYS A 1 93 ? -15.280 -3.770 1.661 1.00 93.62 93 LYS A O 1
ATOM 761 N N . GLU A 1 94 ? -14.409 -3.090 3.609 1.00 92.31 94 GLU A N 1
ATOM 762 C CA . GLU A 1 94 ? -15.678 -2.725 4.262 1.00 92.31 94 GLU A CA 1
ATOM 763 C C . GLU A 1 94 ? -16.180 -1.299 3.977 1.00 92.31 94 GLU A C 1
ATOM 765 O O . GLU A 1 94 ? -17.068 -0.769 4.659 1.00 92.31 94 GLU A O 1
ATOM 770 N N . SER A 1 95 ? -15.675 -0.655 2.924 1.00 92.00 95 SER A N 1
ATOM 771 C CA . SER A 1 95 ? -16.079 0.714 2.567 1.00 92.00 95 SER A CA 1
ATOM 772 C C . SER A 1 95 ? -17.579 0.879 2.280 1.00 92.00 95 SER A C 1
ATOM 774 O O . SER A 1 95 ? -18.117 1.989 2.370 1.00 92.00 95 SER A O 1
ATOM 776 N N . THR A 1 96 ? -18.288 -0.207 1.957 1.00 90.62 96 THR A N 1
ATOM 777 C CA . THR A 1 96 ? -19.726 -0.203 1.652 1.00 90.62 96 THR A CA 1
ATOM 778 C C . THR A 1 96 ? -20.576 0.216 2.850 1.00 90.62 96 THR A C 1
ATOM 780 O O . THR A 1 96 ? -21.485 1.038 2.691 1.00 90.62 96 THR A O 1
ATOM 783 N N . LEU A 1 97 ? -20.259 -0.272 4.054 1.00 88.38 97 LEU A N 1
ATOM 784 C CA . LEU A 1 97 ? -20.989 0.064 5.274 1.00 88.38 97 LEU A CA 1
ATOM 785 C C . LEU A 1 97 ? -20.841 1.551 5.604 1.00 88.38 97 LEU A C 1
ATOM 787 O O . LEU A 1 97 ? -21.831 2.230 5.881 1.00 88.38 97 LEU A O 1
ATOM 791 N N . LEU A 1 98 ? -19.621 2.082 5.499 1.00 90.62 98 LEU A N 1
ATOM 792 C CA . LEU A 1 98 ? -19.355 3.500 5.722 1.00 90.62 98 LEU A CA 1
ATOM 793 C C . LEU A 1 98 ? -20.120 4.384 4.721 1.00 90.62 98 LEU A C 1
ATOM 795 O O . LEU A 1 98 ? -20.785 5.349 5.113 1.00 90.62 98 LEU A O 1
ATOM 799 N N . LYS A 1 99 ? -20.094 4.033 3.429 1.00 91.00 99 LYS A N 1
ATOM 800 C CA . LYS A 1 99 ? -20.864 4.730 2.382 1.00 91.00 99 LYS A CA 1
ATOM 801 C C . LYS A 1 99 ? -22.370 4.679 2.649 1.00 91.00 99 LYS A C 1
ATOM 803 O O . LYS A 1 99 ? -23.056 5.686 2.494 1.00 91.00 99 LYS A O 1
ATOM 808 N N . LYS A 1 100 ? -22.904 3.529 3.068 1.00 89.00 100 LYS A N 1
ATOM 809 C CA . LYS A 1 100 ? -24.326 3.382 3.412 1.00 89.00 100 LYS A CA 1
ATOM 810 C C . LYS A 1 100 ? -24.702 4.263 4.603 1.00 89.00 100 LYS A C 1
ATOM 812 O O . LYS A 1 100 ? -25.676 5.010 4.526 1.00 89.00 100 LYS A O 1
ATOM 817 N N . ASN A 1 101 ? -23.905 4.224 5.669 1.00 86.94 101 ASN A N 1
ATOM 818 C CA . ASN A 1 101 ? -24.167 4.980 6.889 1.00 86.94 101 ASN A CA 1
ATOM 819 C C . ASN A 1 101 ? -24.155 6.493 6.644 1.00 86.94 101 ASN A C 1
ATOM 821 O O . ASN A 1 101 ? -24.995 7.201 7.192 1.00 86.94 101 ASN A O 1
ATOM 825 N N . THR A 1 102 ? -23.263 6.985 5.785 1.00 85.12 102 THR A N 1
ATOM 826 C CA . THR A 1 102 ? -23.144 8.417 5.460 1.00 85.12 102 THR A CA 1
ATOM 827 C C . THR A 1 102 ? -24.222 8.950 4.513 1.00 85.12 102 THR A C 1
ATOM 829 O O . THR A 1 102 ? -24.450 10.158 4.501 1.00 85.12 102 THR A O 1
ATOM 832 N N . ARG A 1 103 ? -24.906 8.088 3.745 1.00 86.50 103 ARG A N 1
ATOM 833 C CA . ARG A 1 103 ? -26.025 8.483 2.865 1.00 86.50 103 ARG A CA 1
ATOM 834 C C . ARG A 1 103 ? -27.341 8.702 3.613 1.00 86.50 103 ARG A C 1
ATOM 836 O O . ARG A 1 103 ? -28.142 9.530 3.193 1.00 86.50 103 ARG A O 1
ATOM 843 N N . GLY A 1 104 ? -27.590 7.955 4.688 1.00 84.06 104 GLY A N 1
ATOM 844 C CA . GLY A 1 104 ? -28.797 8.132 5.501 1.00 84.06 104 GLY A CA 1
ATOM 845 C C . GLY A 1 104 ? -28.713 9.385 6.375 1.00 84.06 104 GLY A C 1
ATOM 846 O O . GLY A 1 104 ? -27.646 9.702 6.889 1.00 84.06 104 GLY A O 1
ATOM 847 N N . TYR A 1 105 ? -29.831 10.086 6.587 1.00 80.94 105 TYR A N 1
ATOM 848 C CA . TYR A 1 105 ? -29.847 11.324 7.380 1.00 80.94 105 TYR A CA 1
ATOM 849 C C . TYR A 1 105 ? -29.410 11.087 8.838 1.00 80.94 105 TYR A C 1
ATOM 851 O O . TYR A 1 105 ? -28.385 11.604 9.281 1.00 80.94 105 TYR A O 1
ATOM 859 N N . LEU A 1 106 ? -30.136 10.235 9.574 1.00 84.81 106 LEU A N 1
ATOM 860 C CA . LEU A 1 106 ? -29.836 9.939 10.982 1.00 84.81 106 LEU A CA 1
ATOM 861 C C . LEU A 1 106 ? -28.512 9.184 11.149 1.00 84.81 106 LEU A C 1
ATOM 863 O O . LEU A 1 106 ? -27.681 9.545 11.982 1.00 84.81 106 LEU A O 1
ATOM 867 N N . THR A 1 107 ? -28.285 8.154 10.331 1.00 84.81 107 THR A N 1
ATOM 868 C CA . THR A 1 107 ? -27.035 7.383 10.355 1.00 84.81 107 THR A CA 1
ATOM 869 C C . THR A 1 107 ? -25.838 8.250 9.976 1.00 84.81 107 THR A C 1
ATOM 871 O O . THR A 1 107 ? -24.762 8.078 10.544 1.00 84.81 107 THR A O 1
ATOM 874 N N . GLY A 1 108 ? -26.020 9.225 9.086 1.00 87.69 108 GLY A N 1
ATOM 875 C CA . GLY A 1 108 ? -24.987 10.162 8.664 1.00 87.69 108 GLY A CA 1
ATOM 876 C C . GLY A 1 108 ? -24.571 11.091 9.795 1.00 87.69 108 GLY A C 1
ATOM 877 O O . GLY A 1 108 ? -23.375 11.248 10.030 1.00 87.69 108 GLY A O 1
ATOM 878 N N . ILE A 1 109 ? -25.534 11.621 10.560 1.00 88.94 109 ILE A N 1
ATOM 879 C CA . ILE A 1 109 ? -25.263 12.423 11.765 1.00 88.94 109 ILE A CA 1
ATOM 880 C C . ILE A 1 109 ? -24.489 11.596 12.799 1.00 88.94 109 ILE A C 1
ATOM 882 O O . ILE A 1 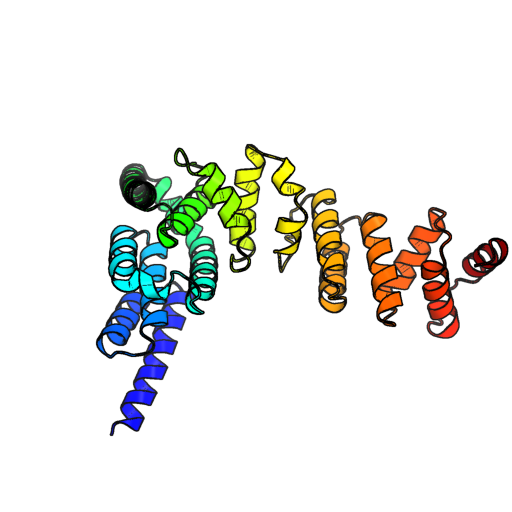109 ? -23.462 12.047 13.307 1.00 88.94 109 ILE A O 1
ATOM 886 N N . ILE A 1 110 ? -24.937 10.366 13.081 1.00 88.44 110 ILE A N 1
ATOM 887 C CA . ILE A 1 110 ? -24.262 9.467 14.032 1.00 88.44 110 ILE A CA 1
ATOM 888 C C . ILE A 1 110 ? -22.826 9.189 13.580 1.00 88.44 110 ILE A C 1
ATOM 890 O O . ILE A 1 110 ? -21.892 9.258 14.375 1.00 88.44 110 ILE A O 1
ATOM 894 N N . THR A 1 111 ? -22.638 8.900 12.295 1.00 88.75 111 THR A N 1
ATOM 895 C CA . THR A 1 111 ? -21.321 8.575 11.742 1.00 88.75 111 THR A CA 1
ATOM 896 C C . THR A 1 111 ? -20.395 9.794 11.764 1.00 88.75 111 THR A C 1
ATOM 898 O O . THR A 1 111 ? -19.234 9.672 12.144 1.00 88.75 111 THR A O 1
ATOM 901 N N . ALA A 1 112 ? -20.908 10.984 11.439 1.00 89.88 112 ALA A N 1
ATOM 902 C CA . ALA A 1 112 ? -20.152 12.229 11.533 1.00 89.88 112 ALA A CA 1
ATOM 903 C C . ALA A 1 112 ? -19.732 12.538 12.977 1.00 89.88 112 ALA A C 1
ATOM 905 O O . ALA A 1 112 ? -18.598 12.952 13.201 1.00 89.88 112 ALA A O 1
ATOM 906 N N . ARG A 1 113 ? -20.603 12.283 13.964 1.00 92.25 113 ARG A N 1
ATOM 907 C CA . ARG A 1 113 ? -20.261 12.421 15.387 1.00 92.25 113 ARG A CA 1
ATOM 908 C C . ARG A 1 113 ? -19.130 11.476 15.794 1.00 92.25 113 ARG A C 1
ATOM 910 O O . ARG A 1 113 ? -18.172 11.926 16.407 1.00 92.25 113 ARG A O 1
ATOM 917 N N . ARG A 1 114 ? -19.202 10.203 15.401 1.00 92.81 114 ARG A N 1
ATOM 918 C CA . ARG A 1 114 ? -18.129 9.231 15.675 1.00 92.81 114 ARG A CA 1
ATOM 919 C C . ARG A 1 114 ? -16.805 9.649 15.038 1.00 92.81 114 ARG A C 1
ATOM 921 O O . ARG A 1 114 ? -15.755 9.500 15.645 1.00 92.81 114 ARG A O 1
ATOM 928 N N . MET A 1 115 ? -16.842 10.194 13.822 1.00 94.44 115 MET A N 1
ATOM 929 C CA . MET A 1 115 ? -15.633 10.695 13.165 1.00 94.44 115 MET A CA 1
ATOM 930 C C . MET A 1 115 ? -15.096 11.974 13.823 1.00 94.44 115 MET A C 1
ATOM 932 O O . MET A 1 115 ? -13.886 12.175 13.878 1.00 94.44 115 MET A O 1
ATOM 936 N N . LYS A 1 116 ? -15.978 12.826 14.359 1.00 94.31 116 LYS A N 1
ATOM 937 C CA . LYS A 1 116 ? -15.579 13.983 15.168 1.00 94.31 116 LYS A CA 1
ATOM 938 C C . LYS A 1 116 ? -14.809 13.537 16.415 1.00 94.31 116 LYS A C 1
ATOM 940 O O . LYS A 1 116 ? -13.762 14.107 16.684 1.00 94.31 116 LYS A O 1
ATOM 945 N N . GLU A 1 117 ? -15.268 12.494 17.101 1.00 95.31 117 GLU A N 1
ATOM 946 C CA . GLU A 1 117 ? -14.583 11.923 18.273 1.00 95.31 117 GLU A CA 1
ATOM 947 C C . GLU A 1 117 ? -13.188 11.370 17.902 1.00 95.31 117 GLU A C 1
ATOM 949 O O . GLU A 1 117 ? -12.213 11.629 18.605 1.00 95.31 117 GLU A O 1
ATOM 954 N N . VAL A 1 118 ? -13.051 10.701 16.747 1.00 97.19 118 VAL A N 1
ATOM 955 C CA . VAL A 1 118 ? -11.737 10.284 16.206 1.00 97.19 118 VAL A CA 1
ATOM 956 C C . VAL A 1 118 ? -10.830 11.488 15.935 1.00 97.19 118 VAL A C 1
ATOM 958 O O . VAL A 1 118 ? -9.644 11.461 16.257 1.00 97.19 118 VAL A O 1
ATOM 961 N N . HIS A 1 119 ? -11.374 12.552 15.346 1.00 96.81 119 HIS A N 1
ATOM 962 C CA . HIS A 1 119 ? -10.606 13.754 15.039 1.00 96.81 119 HIS A CA 1
ATOM 963 C C . HIS A 1 119 ? -10.162 14.500 16.305 1.00 96.81 119 HIS A C 1
ATOM 965 O O . HIS A 1 119 ? -9.018 14.928 16.389 1.00 96.81 119 HIS A O 1
ATOM 971 N N . GLU A 1 120 ? -11.023 14.609 17.317 1.00 96.12 120 GLU A N 1
ATOM 972 C CA . GLU A 1 120 ? -10.668 15.191 18.617 1.00 96.12 120 GLU A CA 1
ATOM 973 C C . GLU A 1 120 ? -9.569 14.378 19.315 1.00 96.12 120 GLU A C 1
ATOM 975 O O . GLU A 1 120 ? -8.621 14.958 19.843 1.00 96.12 120 GLU A O 1
ATOM 980 N N . ALA A 1 121 ? -9.630 13.044 19.242 1.00 96.44 121 ALA A N 1
ATOM 981 C CA . ALA A 1 121 ? -8.571 12.178 19.756 1.00 96.44 121 ALA A CA 1
ATOM 982 C C . ALA A 1 121 ? -7.238 12.359 19.004 1.00 96.44 121 ALA A C 1
ATOM 984 O O . ALA A 1 121 ? -6.180 12.336 19.630 1.00 96.44 121 ALA A O 1
ATOM 985 N N . TYR A 1 122 ? -7.272 12.578 17.684 1.00 96.94 122 TYR A N 1
ATOM 986 C CA . TYR A 1 122 ? -6.083 12.944 16.903 1.00 96.94 122 TYR A CA 1
ATOM 987 C C . TYR A 1 122 ? -5.509 14.300 17.326 1.00 96.94 122 TYR A C 1
ATOM 989 O O . TYR A 1 122 ? -4.308 14.411 17.534 1.00 96.94 122 TYR A O 1
ATOM 997 N N . LEU A 1 123 ? -6.345 15.326 17.500 1.00 95.69 123 LEU A N 1
ATOM 998 C CA . LEU A 1 123 ? -5.871 16.645 17.933 1.00 95.69 123 LEU A CA 1
ATOM 999 C C . LEU A 1 123 ? -5.244 16.602 19.335 1.00 95.69 123 LEU A C 1
ATOM 1001 O O . LEU A 1 123 ? -4.287 17.325 19.597 1.00 95.69 123 LEU A O 1
ATOM 1005 N N . ALA A 1 124 ? -5.753 15.743 20.221 1.00 95.75 124 ALA A N 1
ATOM 1006 C CA . ALA A 1 124 ? -5.173 15.523 21.544 1.00 95.75 124 ALA A CA 1
ATOM 1007 C C . ALA A 1 124 ? -3.855 14.726 21.502 1.00 95.75 124 ALA A C 1
ATOM 1009 O O . ALA A 1 124 ? -2.982 14.942 22.342 1.00 95.75 124 ALA A O 1
ATOM 1010 N N . ASN A 1 125 ? -3.706 13.806 20.545 1.00 94.62 125 ASN A N 1
ATOM 1011 C CA . ASN A 1 125 ? -2.502 13.001 20.351 1.00 94.62 125 ASN A CA 1
ATOM 1012 C C . ASN A 1 125 ? -2.237 12.764 18.847 1.00 94.62 125 ASN A C 1
ATOM 1014 O O . ASN A 1 125 ? -2.710 11.761 18.294 1.00 94.62 125 ASN A O 1
ATOM 1018 N N . PRO A 1 126 ? -1.466 13.650 18.185 1.00 93.50 126 PRO A N 1
ATOM 1019 C CA . PRO A 1 126 ? -1.225 13.572 16.742 1.00 93.50 126 PRO A CA 1
ATOM 1020 C C . PRO A 1 126 ? -0.472 12.320 16.277 1.00 93.50 126 PRO A C 1
ATOM 1022 O O . PRO A 1 126 ? -0.549 11.967 15.104 1.00 93.50 126 PRO A O 1
ATOM 1025 N N . ASP A 1 127 ? 0.210 11.616 17.185 1.00 92.69 127 ASP A N 1
ATOM 1026 C CA . ASP A 1 127 ? 0.910 10.359 16.894 1.00 92.69 127 ASP A CA 1
ATOM 1027 C C . ASP A 1 127 ? 0.009 9.118 17.060 1.00 92.69 127 ASP A C 1
ATOM 1029 O O . ASP A 1 127 ? 0.470 7.977 16.951 1.00 92.69 127 ASP A O 1
ATOM 1033 N N . ASN A 1 128 ? -1.291 9.303 17.327 1.00 95.44 128 ASN A N 1
ATOM 1034 C CA . ASN A 1 128 ? -2.239 8.200 17.441 1.00 95.44 128 ASN A CA 1
ATOM 1035 C C . ASN A 1 128 ? -2.466 7.523 16.077 1.00 95.44 128 ASN A C 1
ATOM 1037 O O . ASN A 1 128 ? -3.260 7.977 15.249 1.00 95.44 128 ASN A O 1
ATOM 1041 N N . LEU A 1 129 ? -1.785 6.392 15.874 1.00 96.81 129 LEU A N 1
ATOM 1042 C CA . LEU A 1 129 ? -1.808 5.618 14.635 1.00 96.81 129 LEU A CA 1
ATOM 1043 C C . LEU A 1 129 ? -3.215 5.165 14.227 1.00 96.81 129 LEU A C 1
ATOM 1045 O O . LEU A 1 129 ? -3.548 5.208 13.044 1.00 96.81 129 LEU A O 1
ATOM 1049 N N . LEU A 1 130 ? -4.061 4.764 15.182 1.00 98.00 130 LEU A N 1
ATOM 1050 C CA . LEU A 1 130 ? -5.443 4.390 14.880 1.00 98.00 130 LEU A CA 1
ATOM 1051 C C . LEU A 1 130 ? -6.223 5.588 14.328 1.00 98.00 130 LEU A C 1
ATOM 1053 O O . LEU A 1 130 ? -6.909 5.453 13.314 1.00 98.00 130 LEU A O 1
ATOM 1057 N N . CYS A 1 131 ? -6.104 6.760 14.954 1.00 97.88 131 CYS A N 1
ATOM 1058 C CA . CYS A 1 131 ? -6.775 7.961 14.465 1.00 97.88 131 CYS A CA 1
ATOM 1059 C C . CYS A 1 131 ? -6.292 8.355 13.066 1.00 97.88 131 CYS A C 1
ATOM 1061 O O . CYS A 1 131 ? -7.121 8.648 12.206 1.00 97.88 131 CYS A O 1
ATOM 1063 N N . ILE A 1 132 ? -4.977 8.304 12.823 1.00 97.94 132 ILE A N 1
ATOM 1064 C CA . ILE A 1 132 ? -4.369 8.548 11.506 1.00 97.94 132 ILE A CA 1
ATOM 1065 C C . ILE A 1 132 ? -5.010 7.645 10.444 1.00 97.94 132 ILE A C 1
ATOM 1067 O O . ILE A 1 132 ? -5.532 8.144 9.444 1.00 97.94 132 ILE A O 1
ATOM 1071 N N . ILE A 1 133 ? -5.050 6.330 10.689 1.00 98.25 133 ILE A N 1
ATOM 1072 C CA . ILE A 1 133 ? -5.629 5.353 9.758 1.00 98.25 133 ILE A CA 1
ATOM 1073 C C . ILE A 1 133 ? -7.114 5.641 9.514 1.00 98.25 133 ILE A C 1
ATOM 1075 O O . ILE A 1 133 ? -7.552 5.673 8.364 1.00 98.25 133 ILE A O 1
ATOM 1079 N N . LEU A 1 134 ? -7.899 5.875 10.571 1.00 97.88 13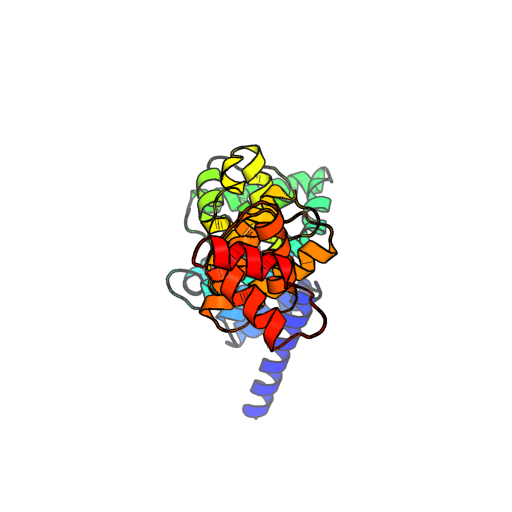4 LEU A N 1
ATOM 1080 C CA . LEU A 1 134 ? -9.341 6.118 10.458 1.00 97.88 134 LEU A CA 1
ATOM 1081 C C . LEU A 1 134 ? -9.666 7.430 9.730 1.00 97.88 134 LEU A C 1
ATOM 1083 O O . LEU A 1 134 ? -10.625 7.474 8.959 1.00 97.88 134 LEU A O 1
ATOM 1087 N N . ILE A 1 135 ? -8.869 8.484 9.930 1.00 97.62 135 ILE A N 1
ATOM 1088 C CA . ILE A 1 135 ? -8.996 9.752 9.199 1.00 97.62 135 ILE A CA 1
ATOM 1089 C C . ILE A 1 135 ? -8.678 9.550 7.717 1.00 97.62 135 ILE A C 1
ATOM 1091 O O . ILE A 1 135 ? -9.459 9.975 6.863 1.00 97.62 135 ILE A O 1
ATOM 1095 N N . CYS A 1 136 ? -7.574 8.868 7.403 1.00 97.75 136 CYS A N 1
ATOM 1096 C CA . CYS A 1 136 ? -7.199 8.565 6.023 1.00 97.75 136 CYS A CA 1
ATOM 1097 C C . CYS A 1 136 ? -8.273 7.718 5.332 1.00 97.75 136 CYS A C 1
ATOM 1099 O O . CYS A 1 136 ? -8.680 8.022 4.213 1.00 97.75 136 CYS A O 1
ATOM 1101 N N . TYR A 1 137 ? -8.793 6.703 6.027 1.00 97.25 137 TYR A N 1
ATOM 1102 C CA . TYR A 1 137 ? -9.876 5.849 5.546 1.00 97.25 137 TYR A CA 1
ATOM 1103 C C . TYR A 1 137 ? -11.136 6.661 5.239 1.00 97.25 137 TYR A C 1
ATOM 1105 O O . TYR A 1 137 ? -11.729 6.540 4.165 1.00 97.25 137 TYR A O 1
ATOM 1113 N N . TRP A 1 138 ? -11.524 7.535 6.168 1.00 95.38 138 TRP A N 1
ATOM 1114 C CA . TRP A 1 138 ? -12.661 8.424 5.993 1.00 95.38 138 TRP A CA 1
ATOM 1115 C C . TRP A 1 138 ? -12.505 9.307 4.755 1.00 95.38 138 TRP A C 1
ATOM 1117 O O . TRP A 1 138 ? -13.434 9.411 3.950 1.00 95.38 138 TRP A O 1
ATOM 1127 N N . TYR A 1 139 ? -11.331 9.918 4.576 1.00 95.25 139 TYR A N 1
ATOM 1128 C CA . TYR A 1 139 ? -11.069 10.772 3.425 1.00 95.25 139 TYR A CA 1
ATOM 1129 C C . TYR A 1 139 ? -11.078 9.979 2.113 1.00 95.25 139 TYR A C 1
ATOM 1131 O O . TYR A 1 139 ? -11.788 10.362 1.183 1.00 95.25 139 TYR A O 1
ATOM 1139 N N . ALA A 1 140 ? -10.400 8.830 2.073 1.00 94.56 140 ALA A N 1
ATOM 1140 C CA . ALA A 1 140 ? -10.354 7.940 0.916 1.00 94.56 140 ALA A CA 1
ATOM 1141 C C . ALA A 1 140 ? -11.757 7.489 0.458 1.00 94.56 140 ALA A C 1
ATOM 1143 O O . ALA A 1 140 ? -12.042 7.427 -0.739 1.00 94.56 140 ALA A O 1
ATOM 1144 N N . VAL A 1 141 ? -12.667 7.210 1.400 1.00 93.19 141 VAL A N 1
ATOM 1145 C CA . VAL A 1 141 ? -13.999 6.661 1.095 1.00 93.19 141 VAL A CA 1
ATOM 1146 C C . VAL A 1 141 ? -15.072 7.728 0.877 1.00 93.19 141 VAL A C 1
ATOM 1148 O O . VAL A 1 141 ? -15.918 7.568 -0.006 1.00 93.19 141 VAL A O 1
ATOM 1151 N N . ILE A 1 142 ? -15.073 8.792 1.683 1.00 91.19 142 ILE A N 1
ATOM 1152 C CA . ILE A 1 142 ? -16.152 9.794 1.732 1.00 91.19 142 ILE A CA 1
ATOM 1153 C C . ILE A 1 142 ? -15.747 11.118 1.071 1.00 91.19 142 ILE A C 1
ATOM 1155 O O . ILE A 1 142 ? -16.607 11.967 0.839 1.00 91.19 142 ILE A O 1
ATOM 1159 N N . ALA A 1 143 ? -14.463 11.307 0.747 1.00 87.56 143 ALA A N 1
ATOM 1160 C CA . ALA A 1 143 ? -13.911 12.546 0.188 1.00 87.56 143 ALA A CA 1
ATOM 1161 C C . ALA A 1 143 ? -14.195 13.794 1.051 1.00 87.56 143 ALA A C 1
ATOM 1163 O O . ALA A 1 143 ? -14.189 14.922 0.564 1.00 87.56 143 ALA A O 1
ATOM 1164 N N . LYS A 1 144 ? -14.442 13.603 2.354 1.00 84.81 144 LYS A N 1
ATOM 1165 C CA . LYS A 1 144 ? -14.603 14.687 3.329 1.00 84.81 144 LYS A CA 1
ATOM 1166 C C . LYS A 1 144 ? -13.341 14.793 4.164 1.00 84.81 144 LYS A C 1
ATOM 1168 O O . LYS A 1 144 ? -13.084 13.925 4.989 1.00 84.81 144 LYS A O 1
ATOM 1173 N N . ARG A 1 145 ? -12.576 15.855 3.943 1.00 83.06 145 ARG A N 1
ATOM 1174 C CA . ARG A 1 145 ? -11.309 16.117 4.629 1.00 83.06 145 ARG A CA 1
ATOM 1175 C C . ARG A 1 145 ? -11.550 16.792 5.985 1.00 83.06 145 ARG A C 1
ATOM 1177 O O . ARG A 1 145 ? -12.117 17.888 5.994 1.00 83.06 145 ARG A O 1
ATOM 1184 N N . PRO A 1 146 ? -11.143 16.199 7.123 1.00 84.81 146 PRO A N 1
ATOM 1185 C CA . PRO A 1 146 ? -11.092 16.931 8.386 1.00 84.81 146 PRO A CA 1
ATOM 1186 C C . PRO A 1 146 ? -10.065 18.071 8.309 1.00 84.81 146 PRO A C 1
ATOM 1188 O O . PRO A 1 146 ? -9.089 17.986 7.563 1.00 84.81 146 PRO A O 1
ATOM 1191 N N . LYS A 1 147 ? -10.279 19.155 9.058 1.00 83.56 147 LYS A N 1
ATOM 1192 C CA . LYS A 1 147 ? -9.324 20.277 9.099 1.00 83.56 147 LYS A CA 1
ATOM 1193 C C . LYS A 1 147 ? -7.965 19.810 9.627 1.00 83.56 147 LYS A C 1
ATOM 1195 O O . LYS A 1 147 ? -7.924 18.875 10.410 1.00 83.56 147 LYS A O 1
ATOM 1200 N N . ASP A 1 148 ? -6.884 20.447 9.185 1.00 86.75 148 ASP A N 1
ATOM 1201 C CA . ASP A 1 148 ? -5.529 20.260 9.734 1.00 86.75 148 ASP A CA 1
ATOM 1202 C C . ASP A 1 148 ? -4.989 18.813 9.685 1.00 86.75 148 ASP A C 1
ATOM 1204 O O . ASP A 1 148 ? -4.144 18.409 10.481 1.00 86.75 148 ASP A O 1
ATOM 1208 N N . THR A 1 149 ? -5.457 18.017 8.716 1.00 91.69 149 THR A N 1
ATOM 1209 C CA . THR A 1 149 ? -5.032 16.614 8.530 1.00 91.69 149 THR A CA 1
ATOM 1210 C C . THR A 1 149 ? -4.213 16.374 7.263 1.00 91.69 149 THR A C 1
ATOM 1212 O O . THR A 1 149 ? -3.701 15.278 7.071 1.00 91.69 149 THR A O 1
ATOM 1215 N N . GLU A 1 150 ? -4.045 17.383 6.403 1.00 90.12 150 GLU A N 1
ATOM 1216 C CA . GLU A 1 150 ? -3.407 17.231 5.087 1.00 90.12 150 GLU A CA 1
ATOM 1217 C C . GLU A 1 150 ? -1.955 16.755 5.188 1.00 90.12 150 GLU A C 1
ATOM 1219 O O . GLU A 1 150 ? -1.631 15.693 4.666 1.00 90.12 150 GLU A O 1
ATOM 1224 N N . GLN A 1 151 ? -1.107 17.457 5.945 1.00 91.94 151 GLN A N 1
ATOM 1225 C CA . GLN A 1 151 ? 0.293 17.053 6.133 1.00 91.94 151 GLN A CA 1
ATOM 1226 C C . GLN A 1 151 ? 0.425 15.656 6.758 1.00 91.94 151 GLN A C 1
ATOM 1228 O O . GLN A 1 151 ? 1.314 14.890 6.391 1.00 91.94 151 GLN A O 1
ATOM 1233 N N . MET A 1 152 ? -0.481 15.297 7.672 1.00 95.19 152 MET A N 1
ATOM 1234 C CA . MET A 1 152 ? -0.509 13.965 8.273 1.00 95.19 152 MET A CA 1
ATOM 1235 C C . MET A 1 152 ? -0.837 12.890 7.232 1.00 95.19 152 MET A C 1
ATOM 1237 O O . MET A 1 152 ? -0.139 11.880 7.180 1.00 95.19 152 MET A O 1
ATOM 1241 N N . MET A 1 153 ? -1.827 13.116 6.363 1.00 95.88 153 MET A N 1
ATOM 1242 C CA . MET A 1 153 ? -2.176 12.170 5.296 1.00 95.88 153 MET A CA 1
ATOM 1243 C C . MET A 1 153 ? -1.045 12.030 4.265 1.00 95.88 153 MET A C 1
ATOM 1245 O O . MET A 1 153 ? -0.742 10.912 3.853 1.00 95.88 153 MET A O 1
ATOM 1249 N N . MET A 1 154 ? -0.372 13.135 3.914 1.00 92.19 154 MET A N 1
ATOM 1250 C CA . MET A 1 154 ? 0.818 13.137 3.044 1.00 92.19 154 MET A CA 1
ATOM 1251 C C . MET A 1 154 ? 1.982 12.344 3.652 1.00 92.19 154 MET A C 1
ATOM 1253 O O . MET A 1 154 ? 2.700 11.625 2.959 1.00 92.19 154 MET A O 1
ATOM 1257 N N . LYS A 1 155 ? 2.175 12.430 4.970 1.00 94.31 155 LYS A N 1
ATOM 1258 C CA . LYS A 1 155 ? 3.166 11.603 5.663 1.00 94.31 155 LYS A CA 1
ATOM 1259 C C . LYS A 1 155 ? 2.730 10.139 5.710 1.00 94.31 155 LYS A C 1
ATOM 1261 O O . LYS A 1 155 ? 3.558 9.255 5.522 1.00 94.31 155 LYS A O 1
ATOM 1266 N N . PHE A 1 156 ? 1.448 9.881 5.958 1.00 96.19 156 PHE A N 1
ATOM 1267 C CA . PHE A 1 156 ? 0.928 8.526 6.102 1.00 96.19 156 PHE A CA 1
ATOM 1268 C C . PHE A 1 156 ? 0.991 7.740 4.793 1.00 96.19 156 PHE A C 1
ATOM 1270 O O . PHE A 1 156 ? 1.416 6.596 4.831 1.00 96.19 156 PHE A O 1
ATOM 1277 N N . VAL A 1 157 ? 0.672 8.334 3.634 1.00 95.31 157 VAL A N 1
ATOM 1278 C CA . VAL A 1 157 ? 0.688 7.623 2.334 1.00 95.31 157 VAL A CA 1
ATOM 1279 C C . VAL A 1 157 ? 2.058 7.006 1.987 1.00 95.31 157 VAL A C 1
ATOM 1281 O O . VAL A 1 157 ? 2.123 6.030 1.239 1.00 95.31 157 VAL A O 1
ATOM 1284 N N . ASN A 1 158 ? 3.136 7.526 2.584 1.00 93.81 158 ASN A N 1
ATOM 1285 C CA . ASN A 1 158 ? 4.505 7.029 2.448 1.00 93.81 158 ASN A CA 1
ATOM 1286 C C . ASN A 1 158 ? 4.827 5.792 3.316 1.00 93.81 158 ASN A C 1
ATOM 1288 O O . ASN A 1 158 ? 5.913 5.222 3.178 1.00 93.81 158 ASN A O 1
ATOM 1292 N N . ASP A 1 159 ? 3.927 5.361 4.207 1.00 93.88 159 ASP A N 1
ATOM 1293 C CA . ASP A 1 159 ? 4.128 4.156 5.016 1.00 93.88 159 ASP A CA 1
ATOM 1294 C C . ASP A 1 159 ? 4.101 2.900 4.124 1.00 93.88 159 ASP A C 1
ATOM 1296 O O . ASP A 1 159 ? 3.173 2.655 3.342 1.00 93.88 159 ASP A O 1
ATOM 1300 N N . GLU A 1 160 ? 5.159 2.097 4.228 1.00 92.31 160 GLU A N 1
ATOM 1301 C CA . GLU A 1 160 ? 5.385 0.905 3.405 1.00 92.31 160 GLU A CA 1
ATOM 1302 C C . GLU A 1 160 ? 4.394 -0.232 3.686 1.00 92.31 160 GLU A C 1
ATOM 1304 O O . GLU A 1 160 ? 4.187 -1.093 2.833 1.00 92.31 160 GLU A O 1
ATOM 1309 N N . HIS A 1 161 ? 3.746 -0.221 4.853 1.00 94.69 161 HIS A N 1
ATOM 1310 C CA . HIS A 1 161 ? 2.836 -1.284 5.276 1.00 94.69 161 HIS A CA 1
ATOM 1311 C C . HIS A 1 161 ? 1.395 -1.069 4.808 1.00 94.69 161 HIS A C 1
ATOM 1313 O O . HIS A 1 161 ? 0.560 -1.948 5.002 1.00 94.69 161 HIS A O 1
ATOM 1319 N N . ILE A 1 162 ? 1.072 0.087 4.219 1.00 96.19 162 ILE A N 1
ATOM 1320 C CA . ILE A 1 162 ? -0.282 0.356 3.719 1.00 96.19 162 ILE A CA 1
ATOM 1321 C C . ILE A 1 162 ? -0.608 -0.602 2.569 1.00 96.19 162 ILE A C 1
ATOM 1323 O O . ILE A 1 162 ? 0.204 -0.810 1.665 1.00 96.19 162 ILE A O 1
ATOM 1327 N N . GLU A 1 163 ? -1.814 -1.164 2.607 1.00 94.62 163 GLU A N 1
ATOM 1328 C CA . GLU A 1 163 ? -2.359 -1.978 1.524 1.00 94.62 163 GLU A CA 1
ATOM 1329 C C . GLU A 1 163 ? -2.582 -1.133 0.251 1.00 94.62 163 GLU A C 1
ATOM 1331 O O . GLU A 1 163 ? -3.007 0.022 0.318 1.00 94.62 163 GLU A O 1
ATOM 1336 N N . ASP A 1 164 ? -2.268 -1.693 -0.919 1.00 91.69 164 ASP A N 1
ATOM 1337 C CA . ASP A 1 164 ? -2.218 -0.951 -2.183 1.00 91.69 164 ASP A CA 1
ATOM 1338 C C . ASP A 1 164 ? -3.548 -0.282 -2.555 1.00 91.69 164 ASP A C 1
ATOM 1340 O O . ASP A 1 164 ? -3.545 0.888 -2.931 1.00 91.69 164 ASP A O 1
ATOM 1344 N N . GLU A 1 165 ? -4.692 -0.967 -2.440 1.00 91.31 165 GLU A N 1
ATOM 1345 C CA . GLU A 1 165 ? -5.998 -0.368 -2.741 1.00 91.31 165 GLU A CA 1
ATOM 1346 C C . GLU A 1 165 ? -6.310 0.802 -1.797 1.00 91.31 165 GLU A C 1
ATOM 1348 O O . GLU A 1 165 ? -6.820 1.840 -2.237 1.00 91.31 165 GLU A O 1
ATOM 1353 N N . PHE A 1 166 ? -5.974 0.677 -0.513 1.00 95.50 166 PHE A N 1
ATOM 1354 C CA . PHE A 1 166 ? -6.098 1.783 0.433 1.00 95.50 166 PHE A CA 1
ATOM 1355 C C . PHE A 1 166 ? -5.204 2.964 0.037 1.00 95.50 166 PHE A C 1
ATOM 1357 O O . PHE A 1 166 ? -5.694 4.099 -0.035 1.00 95.50 166 PHE A O 1
ATOM 1364 N N . ARG A 1 167 ? -3.912 2.713 -0.235 1.00 94.94 167 ARG A N 1
ATOM 1365 C CA . ARG A 1 167 ? -2.957 3.752 -0.654 1.00 94.94 167 ARG A CA 1
ATOM 1366 C C . ARG A 1 167 ? -3.461 4.444 -1.917 1.00 94.94 167 ARG A C 1
ATOM 1368 O O . ARG A 1 167 ? -3.447 5.671 -1.965 1.00 94.94 167 ARG A O 1
ATOM 1375 N N . TRP A 1 168 ? -4.007 3.688 -2.871 1.00 90.50 168 TRP A N 1
ATOM 1376 C CA . TRP A 1 168 ? -4.580 4.239 -4.095 1.00 90.50 168 TRP A CA 1
ATOM 1377 C C . TRP A 1 168 ? -5.745 5.174 -3.848 1.00 90.50 168 TRP A C 1
ATOM 1379 O O . TRP A 1 168 ? -5.712 6.319 -4.296 1.00 90.50 168 TRP A O 1
ATOM 1389 N N . LYS A 1 169 ? -6.765 4.726 -3.110 1.00 91.50 169 LYS A N 1
ATOM 1390 C CA . LYS A 1 169 ? -7.928 5.583 -2.855 1.00 91.50 169 LYS A CA 1
ATOM 1391 C C . LYS A 1 169 ? -7.545 6.837 -2.084 1.00 91.50 169 LYS A C 1
ATOM 1393 O O . LYS A 1 169 ? -8.147 7.881 -2.310 1.00 91.50 169 LYS A O 1
ATOM 1398 N N . LEU A 1 170 ? -6.576 6.754 -1.174 1.00 94.81 170 LEU 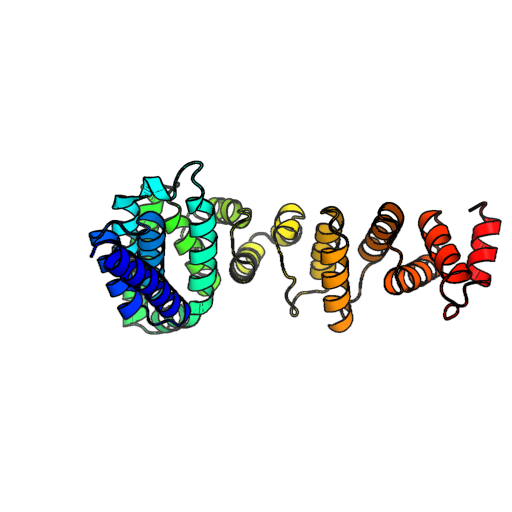A N 1
ATOM 1399 C CA . LEU A 1 170 ? -6.084 7.931 -0.466 1.00 94.81 170 LEU A CA 1
ATOM 1400 C C . LEU A 1 170 ? -5.356 8.888 -1.419 1.00 94.81 170 LEU A C 1
ATOM 1402 O O . LEU A 1 170 ? -5.665 10.080 -1.434 1.00 94.81 170 LEU A O 1
ATOM 1406 N N . LEU A 1 171 ? -4.442 8.360 -2.234 1.00 92.25 171 LEU A N 1
ATOM 1407 C CA . LEU A 1 171 ? -3.648 9.131 -3.184 1.00 92.25 171 LEU A CA 1
ATOM 1408 C C . LEU A 1 171 ? -4.530 9.862 -4.204 1.00 92.25 171 LEU A C 1
ATOM 1410 O O . LEU A 1 171 ? -4.370 11.063 -4.390 1.00 92.25 171 LEU A O 1
ATOM 1414 N N . GLU A 1 172 ? -5.539 9.190 -4.766 1.00 88.94 172 GLU A N 1
ATOM 1415 C CA . GLU A 1 172 ? -6.522 9.802 -5.673 1.00 88.94 172 GLU A CA 1
ATOM 1416 C C . GLU A 1 172 ? -7.227 11.016 -5.051 1.00 88.94 172 GLU A C 1
ATOM 1418 O O . GLU A 1 172 ? -7.572 11.965 -5.754 1.00 88.94 172 GLU A O 1
ATOM 1423 N N . LYS A 1 173 ? -7.474 11.000 -3.734 1.00 91.25 173 LYS A N 1
ATOM 1424 C CA . LYS A 1 173 ? -8.099 12.134 -3.036 1.00 91.25 173 LYS A CA 1
ATOM 1425 C C . LYS A 1 173 ? -7.113 13.246 -2.718 1.00 91.25 173 LYS A C 1
ATOM 1427 O O . LYS A 1 173 ? -7.515 14.407 -2.731 1.00 91.25 173 LYS A O 1
ATOM 1432 N N . LEU A 1 174 ? -5.858 12.922 -2.423 1.00 91.94 174 LEU A N 1
ATOM 1433 C CA . LEU A 1 174 ? -4.806 13.921 -2.211 1.00 91.94 174 LEU A CA 1
ATOM 1434 C C . LEU A 1 174 ? -4.451 14.634 -3.526 1.00 91.94 174 LEU A C 1
ATOM 1436 O O . LEU A 1 174 ? -4.322 15.854 -3.547 1.00 91.94 174 LEU A O 1
ATOM 1440 N N . ALA A 1 175 ? -4.453 13.903 -4.643 1.00 89.25 175 ALA A N 1
ATOM 1441 C CA . ALA A 1 175 ? -4.171 14.421 -5.980 1.00 89.25 175 ALA A CA 1
ATOM 1442 C C . ALA A 1 175 ? -5.148 15.509 -6.469 1.00 89.25 175 ALA A C 1
ATOM 1444 O O . ALA A 1 175 ? -4.845 16.252 -7.402 1.00 89.25 175 ALA A O 1
ATOM 1445 N N . ILE A 1 176 ? -6.331 15.621 -5.851 1.00 86.12 176 ILE A N 1
ATOM 1446 C CA . ILE A 1 176 ? -7.303 16.681 -6.160 1.00 86.12 176 ILE A CA 1
ATOM 1447 C C . ILE A 1 176 ? -6.747 18.056 -5.768 1.00 86.12 176 ILE A C 1
ATOM 1449 O O . ILE A 1 176 ? -6.993 19.032 -6.477 1.00 86.12 176 ILE A O 1
ATOM 1453 N N . THR A 1 177 ? -6.032 18.140 -4.642 1.00 83.62 177 THR A N 1
ATOM 1454 C CA . THR A 1 177 ? -5.460 19.394 -4.133 1.00 83.62 177 THR A CA 1
ATOM 1455 C C . THR A 1 177 ? -3.998 19.561 -4.514 1.00 83.62 177 THR A C 1
ATOM 1457 O O . THR A 1 177 ? -3.589 20.681 -4.807 1.00 83.62 177 THR A O 1
ATOM 1460 N N . ASP A 1 178 ? -3.243 18.467 -4.580 1.00 85.94 178 ASP A N 1
ATOM 1461 C CA . ASP A 1 178 ? -1.842 18.467 -4.986 1.00 85.94 178 ASP A CA 1
ATOM 1462 C C . ASP A 1 178 ? -1.589 17.399 -6.052 1.00 85.94 178 ASP A C 1
ATOM 1464 O O . ASP A 1 178 ? -1.354 16.233 -5.749 1.00 85.94 178 ASP A O 1
ATOM 1468 N N . LYS A 1 179 ? -1.632 17.799 -7.326 1.00 84.88 179 LYS A N 1
ATOM 1469 C CA . LYS A 1 179 ? -1.430 16.873 -8.449 1.00 84.88 179 LYS A CA 1
ATOM 1470 C C . LYS A 1 179 ? -0.023 16.269 -8.486 1.00 84.88 179 LYS A C 1
ATOM 1472 O O . LYS A 1 179 ? 0.120 15.167 -9.008 1.00 84.88 179 LYS A O 1
ATOM 1477 N N . GLN A 1 180 ? 0.984 16.948 -7.928 1.00 86.69 180 GLN A N 1
ATOM 1478 C CA . GLN A 1 180 ? 2.384 16.510 -7.994 1.00 86.69 180 GLN A CA 1
ATOM 1479 C C . GLN A 1 180 ? 2.633 15.245 -7.167 1.00 86.69 180 GLN A C 1
ATOM 1481 O O . GLN A 1 180 ? 3.577 14.512 -7.437 1.00 86.69 180 GLN A O 1
ATOM 1486 N N . ILE A 1 181 ? 1.752 14.916 -6.215 1.00 86.25 181 ILE A N 1
ATOM 1487 C CA . ILE A 1 181 ? 1.854 13.666 -5.450 1.00 86.25 181 ILE A CA 1
ATOM 1488 C C . ILE A 1 181 ? 1.730 12.414 -6.336 1.00 86.25 181 ILE A C 1
ATOM 1490 O O . ILE A 1 181 ? 2.259 11.357 -6.003 1.00 86.25 181 ILE A O 1
ATOM 1494 N N . MET A 1 182 ? 1.051 12.532 -7.483 1.00 81.75 182 MET A N 1
ATOM 1495 C CA . MET A 1 182 ? 0.963 11.474 -8.494 1.00 81.75 182 MET A CA 1
ATOM 1496 C C . MET A 1 182 ? 2.233 11.387 -9.351 1.00 81.75 182 MET A C 1
ATOM 1498 O O . MET A 1 182 ? 2.317 10.538 -10.223 1.00 81.75 182 MET A O 1
ATOM 1502 N N . GLU A 1 183 ? 3.220 12.251 -9.142 1.00 80.75 183 GLU A N 1
ATOM 1503 C CA . GLU A 1 183 ? 4.506 12.228 -9.847 1.00 80.75 183 GLU A CA 1
ATOM 1504 C C . GLU A 1 183 ? 5.656 11.812 -8.909 1.00 80.75 183 GLU A C 1
ATOM 1506 O O . GLU A 1 183 ? 6.797 11.660 -9.343 1.00 80.75 183 GLU A O 1
ATOM 1511 N N . ASP A 1 184 ? 5.365 11.569 -7.625 1.00 83.94 184 ASP A N 1
ATOM 1512 C CA . ASP A 1 184 ? 6.361 11.174 -6.631 1.00 83.94 184 ASP A CA 1
ATOM 1513 C C . ASP A 1 184 ? 6.798 9.713 -6.826 1.00 83.94 184 ASP A C 1
ATOM 1515 O O . ASP A 1 184 ? 6.065 8.755 -6.544 1.00 83.94 184 ASP A O 1
ATOM 1519 N N . ILE A 1 185 ? 8.044 9.545 -7.272 1.00 80.81 185 ILE A N 1
ATOM 1520 C CA . ILE A 1 185 ? 8.657 8.238 -7.515 1.00 80.81 185 ILE A CA 1
ATOM 1521 C C . ILE A 1 185 ? 8.798 7.390 -6.240 1.00 80.81 185 ILE A C 1
ATOM 1523 O O . ILE A 1 185 ? 8.756 6.158 -6.308 1.00 80.81 185 ILE A O 1
ATOM 1527 N N . THR A 1 186 ? 8.925 8.035 -5.076 1.00 86.38 186 THR A N 1
ATOM 1528 C CA . THR A 1 186 ? 9.040 7.377 -3.769 1.00 86.38 186 THR A CA 1
ATOM 1529 C C . THR A 1 186 ? 7.729 6.704 -3.408 1.00 86.38 186 THR A C 1
ATOM 1531 O O . THR A 1 186 ? 7.731 5.551 -2.979 1.00 86.38 186 THR A O 1
ATOM 1534 N N . ILE A 1 187 ? 6.607 7.400 -3.620 1.00 86.69 187 ILE A N 1
ATOM 1535 C CA . ILE A 1 187 ? 5.259 6.864 -3.397 1.00 86.69 187 ILE A CA 1
ATOM 1536 C C . ILE A 1 187 ? 4.956 5.774 -4.428 1.00 86.69 187 ILE A C 1
ATOM 1538 O O . ILE A 1 187 ? 4.479 4.701 -4.057 1.00 86.69 187 ILE A O 1
ATOM 1542 N N . ALA A 1 188 ? 5.286 6.014 -5.702 1.00 84.06 188 ALA A N 1
ATOM 1543 C CA . ALA A 1 188 ? 5.165 5.028 -6.775 1.00 84.06 188 ALA A CA 1
ATOM 1544 C C . ALA A 1 188 ? 5.857 3.699 -6.419 1.00 84.06 188 ALA A C 1
ATOM 1546 O O . ALA A 1 188 ? 5.266 2.631 -6.579 1.00 84.06 188 ALA A O 1
ATOM 1547 N N . GLY A 1 189 ? 7.062 3.767 -5.847 1.00 81.56 189 GLY A N 1
ATOM 1548 C CA . GLY A 1 189 ? 7.849 2.596 -5.454 1.00 81.56 189 GLY A CA 1
ATOM 1549 C C . GLY A 1 189 ? 7.290 1.809 -4.265 1.00 81.56 189 GLY A C 1
ATOM 1550 O O . GLY A 1 189 ? 7.828 0.758 -3.924 1.00 81.56 189 GLY A O 1
ATOM 1551 N N . LYS A 1 190 ? 6.223 2.286 -3.607 1.00 88.19 190 LYS A N 1
ATOM 1552 C CA . LYS A 1 190 ? 5.556 1.562 -2.509 1.00 88.19 190 LYS A CA 1
ATOM 1553 C C . LYS A 1 190 ? 4.468 0.601 -2.979 1.00 88.19 190 LYS A C 1
ATOM 1555 O O . LYS A 1 190 ? 4.012 -0.213 -2.176 1.00 88.19 190 LYS A O 1
ATOM 1560 N N . PHE A 1 191 ? 4.029 0.692 -4.232 1.00 85.62 191 PHE A N 1
ATOM 1561 C CA . PHE A 1 191 ? 2.968 -0.167 -4.744 1.00 85.62 191 PHE A CA 1
ATOM 1562 C C . PHE A 1 191 ? 3.495 -1.538 -5.136 1.00 85.62 191 PHE A C 1
ATOM 1564 O O . PHE A 1 191 ? 4.430 -1.660 -5.923 1.00 85.62 191 PHE A O 1
ATOM 1571 N N . LYS A 1 192 ? 2.848 -2.584 -4.619 1.00 80.88 192 LYS A N 1
ATOM 1572 C CA . LYS A 1 192 ? 3.134 -3.969 -5.014 1.00 80.88 192 LYS A CA 1
ATOM 1573 C C . LYS A 1 192 ? 2.386 -4.338 -6.298 1.00 80.88 192 LYS A C 1
ATOM 1575 O O . LYS A 1 192 ? 2.794 -5.262 -6.995 1.00 80.88 192 LYS A O 1
ATOM 1580 N N . ARG A 1 193 ? 1.275 -3.654 -6.599 1.00 78.94 193 ARG A N 1
ATOM 1581 C CA . ARG A 1 193 ? 0.403 -3.902 -7.757 1.00 78.94 193 ARG A CA 1
ATOM 1582 C C . ARG A 1 193 ? -0.059 -2.605 -8.417 1.00 78.94 193 ARG A C 1
ATOM 1584 O O . ARG A 1 193 ? -0.490 -1.667 -7.746 1.00 78.94 193 ARG A O 1
ATOM 1591 N N . ILE A 1 194 ? -0.068 -2.606 -9.750 1.00 77.81 194 ILE A N 1
ATOM 1592 C CA . ILE A 1 194 ? -0.542 -1.489 -10.578 1.00 77.81 194 ILE A CA 1
ATOM 1593 C C . ILE A 1 194 ? -2.006 -1.728 -11.016 1.00 77.81 194 ILE A C 1
ATOM 1595 O O . ILE A 1 194 ? -2.283 -2.729 -11.688 1.00 77.81 194 ILE A O 1
ATOM 1599 N N . PRO A 1 195 ? -2.960 -0.839 -10.669 1.00 69.62 195 PRO A N 1
ATOM 1600 C CA . PRO A 1 195 ? -4.355 -0.926 -11.095 1.00 69.62 195 PRO A CA 1
ATOM 1601 C C . PRO A 1 195 ? -4.527 -0.796 -12.608 1.00 69.62 195 PRO A C 1
ATOM 1603 O O . PRO A 1 195 ? -3.797 -0.073 -13.277 1.00 69.62 195 PRO A O 1
ATOM 1606 N N . ARG A 1 196 ? -5.569 -1.444 -13.140 1.00 66.81 196 ARG A N 1
ATOM 1607 C CA . ARG A 1 196 ? -5.850 -1.479 -14.587 1.00 66.81 196 ARG A CA 1
ATOM 1608 C C . ARG A 1 196 ? -6.476 -0.201 -15.155 1.00 66.81 196 ARG A C 1
ATOM 1610 O O . ARG A 1 196 ? -6.521 -0.046 -16.365 1.00 66.81 196 ARG A O 1
ATOM 1617 N N . TYR A 1 197 ? -7.025 0.667 -14.309 1.00 68.56 197 TYR A N 1
ATOM 1618 C CA . TYR A 1 197 ? -7.870 1.799 -14.721 1.00 68.56 197 TYR A CA 1
ATOM 1619 C C . TYR A 1 197 ? -7.139 3.153 -14.715 1.00 68.56 197 TYR A C 1
ATOM 1621 O O . TYR A 1 197 ? -7.783 4.200 -14.688 1.00 68.56 197 TYR A O 1
ATOM 1629 N N . LEU A 1 198 ? -5.805 3.141 -14.701 1.00 71.44 198 LEU A N 1
ATOM 1630 C CA . LEU A 1 198 ? -4.980 4.345 -14.614 1.00 71.44 198 LEU A CA 1
ATOM 1631 C C . LEU A 1 198 ? -4.610 4.900 -15.994 1.00 71.44 198 LEU A C 1
ATOM 1633 O O . LEU A 1 198 ? -4.536 4.165 -16.980 1.00 71.44 198 LEU A O 1
ATOM 1637 N N . ASP A 1 199 ? -4.331 6.205 -16.033 1.00 76.00 199 ASP A N 1
ATOM 1638 C CA . ASP A 1 199 ? -3.745 6.856 -17.204 1.00 76.00 199 ASP A CA 1
ATOM 1639 C C . ASP A 1 199 ? -2.395 6.219 -17.563 1.00 76.00 199 ASP A C 1
ATOM 1641 O O . ASP A 1 199 ? -1.588 5.902 -16.683 1.00 76.00 199 ASP A O 1
ATOM 1645 N N . HIS A 1 200 ? -2.133 6.054 -18.861 1.00 82.00 200 HIS A N 1
ATOM 1646 C CA . HIS A 1 200 ? -0.914 5.405 -19.341 1.00 82.00 200 HIS A CA 1
ATOM 1647 C C . HIS A 1 200 ? 0.358 6.107 -18.858 1.00 82.00 200 HIS A C 1
ATOM 1649 O O . HIS A 1 200 ? 1.342 5.429 -18.564 1.00 82.00 200 HIS A O 1
ATOM 1655 N N . SER A 1 201 ? 0.354 7.436 -18.736 1.00 77.12 201 SER A N 1
ATOM 1656 C CA . SER A 1 201 ? 1.521 8.198 -18.277 1.00 77.12 201 SER A CA 1
ATOM 1657 C C . SER A 1 201 ? 1.873 7.827 -16.840 1.00 77.12 201 SER A C 1
ATOM 1659 O O . SER A 1 201 ? 3.037 7.588 -16.524 1.00 77.12 201 SER A O 1
ATOM 1661 N N . TYR A 1 202 ? 0.858 7.680 -15.985 1.00 78.69 202 TYR A N 1
ATOM 1662 C CA . TYR A 1 202 ? 1.077 7.284 -14.601 1.00 78.69 202 TYR A CA 1
ATOM 1663 C C . TYR A 1 202 ? 1.483 5.813 -14.477 1.00 78.69 202 TYR A C 1
ATOM 1665 O O . TYR A 1 202 ? 2.384 5.487 -13.710 1.00 78.69 202 TYR A O 1
ATOM 1673 N N . VAL A 1 203 ? 0.906 4.921 -15.293 1.00 83.62 203 VAL A N 1
ATOM 1674 C CA . VAL A 1 203 ? 1.357 3.520 -15.346 1.00 83.62 203 VAL A CA 1
ATOM 1675 C C . VAL A 1 203 ? 2.839 3.429 -15.718 1.00 83.62 203 VAL A C 1
ATOM 1677 O O . VAL A 1 203 ? 3.568 2.664 -15.093 1.00 83.62 203 VAL A O 1
ATOM 1680 N N . ASN A 1 204 ? 3.310 4.229 -16.678 1.00 87.12 204 ASN A N 1
ATOM 1681 C CA . ASN A 1 204 ? 4.727 4.256 -17.042 1.00 87.12 204 ASN A CA 1
ATOM 1682 C C . ASN A 1 204 ? 5.622 4.705 -15.878 1.00 87.12 204 ASN A C 1
ATOM 1684 O O . ASN A 1 204 ? 6.661 4.089 -15.656 1.00 87.12 204 ASN A O 1
ATOM 1688 N N . LEU A 1 205 ? 5.206 5.700 -15.088 1.00 85.12 205 LEU A N 1
ATOM 1689 C CA . LEU A 1 205 ? 5.943 6.105 -13.885 1.00 85.12 205 LEU A CA 1
ATOM 1690 C C . LEU A 1 205 ? 6.029 4.970 -12.849 1.00 85.12 205 LEU A C 1
ATOM 1692 O O . LEU A 1 205 ? 7.087 4.742 -12.263 1.00 85.12 205 LEU A O 1
ATOM 1696 N N . LEU A 1 206 ? 4.936 4.227 -12.645 1.00 84.38 206 LEU A N 1
ATOM 1697 C CA . LEU A 1 206 ? 4.909 3.085 -11.725 1.00 84.38 206 LEU A CA 1
ATOM 1698 C C . LEU A 1 206 ? 5.818 1.945 -12.195 1.00 84.38 206 LEU A C 1
ATOM 1700 O O . LEU A 1 206 ? 6.552 1.369 -11.393 1.00 84.38 206 LEU A O 1
ATOM 1704 N N . LEU A 1 207 ? 5.808 1.644 -13.495 1.00 87.88 207 LEU A N 1
ATOM 1705 C CA . LEU A 1 207 ? 6.697 0.643 -14.086 1.00 87.88 207 LEU A CA 1
ATOM 1706 C C . LEU A 1 207 ? 8.165 1.065 -13.982 1.00 87.88 207 LEU A C 1
ATOM 1708 O O . LEU A 1 207 ? 9.004 0.251 -13.606 1.00 87.88 207 LEU A O 1
ATOM 1712 N N . PHE A 1 208 ? 8.463 2.338 -14.244 1.00 87.25 208 PHE A N 1
ATOM 1713 C CA . PHE A 1 208 ? 9.805 2.892 -14.095 1.00 87.25 208 PHE A CA 1
ATOM 1714 C C . PHE A 1 208 ? 10.314 2.762 -12.652 1.00 87.25 208 PHE A C 1
ATOM 1716 O O . PHE A 1 208 ? 11.398 2.230 -12.429 1.00 87.25 208 PHE A O 1
ATOM 1723 N N . SER A 1 209 ? 9.504 3.144 -11.660 1.00 85.00 209 SER A N 1
ATOM 1724 C CA . SER A 1 209 ? 9.863 2.990 -10.243 1.00 85.00 209 SER A CA 1
ATOM 1725 C C . SER A 1 209 ? 10.078 1.518 -9.850 1.00 85.00 209 SER A C 1
ATOM 1727 O O . SER A 1 209 ? 11.034 1.187 -9.146 1.00 85.00 209 SER A O 1
ATOM 1729 N N . SER A 1 210 ? 9.251 0.602 -10.374 1.00 83.75 210 SER A N 1
ATOM 1730 C CA . SER A 1 210 ? 9.434 -0.843 -10.177 1.00 83.75 210 SER A CA 1
ATOM 1731 C C . SER A 1 210 ? 10.768 -1.339 -10.742 1.00 83.75 210 SER A C 1
ATOM 1733 O O . SER A 1 210 ? 11.400 -2.189 -10.115 1.00 83.75 210 SER A O 1
ATOM 1735 N N . LEU A 1 211 ? 11.215 -0.825 -11.889 1.00 86.75 211 LEU A N 1
ATOM 1736 C CA . LEU A 1 211 ? 12.509 -1.176 -12.486 1.00 86.75 211 LEU A CA 1
ATOM 1737 C C . LEU A 1 211 ? 13.682 -0.676 -11.635 1.00 86.75 211 LEU A C 1
ATOM 1739 O O . LEU A 1 211 ? 14.638 -1.417 -11.419 1.00 86.75 211 LEU A O 1
ATOM 1743 N N . SER A 1 212 ? 13.567 0.520 -11.049 1.00 81.00 212 SER A N 1
ATOM 1744 C CA . SER A 1 212 ? 14.585 1.071 -10.140 1.00 81.00 212 SER A CA 1
ATOM 1745 C C . SER A 1 212 ? 14.781 0.254 -8.853 1.00 81.00 212 SER A C 1
ATOM 1747 O O . SER A 1 212 ? 15.793 0.413 -8.175 1.00 81.00 212 SER A O 1
ATOM 1749 N N . SER A 1 213 ? 13.841 -0.632 -8.501 1.00 74.31 213 SER A N 1
ATOM 1750 C CA . SER A 1 213 ? 13.951 -1.510 -7.325 1.00 74.31 213 SER A CA 1
ATOM 1751 C C . SER A 1 213 ? 14.883 -2.722 -7.514 1.00 74.31 213 SER A C 1
ATOM 1753 O O . SER A 1 213 ? 15.078 -3.487 -6.569 1.00 74.31 213 SER A O 1
ATOM 1755 N N . ASN A 1 214 ? 15.459 -2.903 -8.713 1.00 72.50 214 ASN A N 1
ATOM 1756 C CA . ASN A 1 214 ? 16.357 -4.006 -9.095 1.00 72.50 214 ASN A CA 1
ATOM 1757 C C . ASN A 1 214 ? 15.766 -5.420 -8.878 1.00 72.50 214 ASN A C 1
ATOM 1759 O O . ASN A 1 214 ? 16.486 -6.397 -8.688 1.00 72.50 214 ASN A O 1
ATOM 1763 N N . ASN A 1 215 ? 14.434 -5.548 -8.889 1.00 82.00 215 ASN A N 1
ATOM 1764 C CA . ASN A 1 215 ? 13.741 -6.835 -8.867 1.00 82.00 215 ASN A CA 1
ATOM 1765 C C . ASN A 1 215 ? 13.155 -7.134 -10.253 1.00 82.00 215 ASN A C 1
ATOM 1767 O O . ASN A 1 215 ? 11.992 -6.826 -10.533 1.00 82.00 215 ASN A O 1
ATOM 1771 N N . LEU A 1 216 ? 13.980 -7.727 -11.121 1.00 87.25 216 LEU A N 1
ATOM 1772 C CA . LEU A 1 216 ? 13.638 -7.984 -12.522 1.00 87.25 216 LEU A CA 1
ATOM 1773 C C . LEU A 1 216 ? 12.383 -8.854 -12.681 1.00 87.25 216 LEU A C 1
ATOM 1775 O O . LEU A 1 216 ? 11.563 -8.574 -13.549 1.00 87.25 216 LEU A O 1
ATOM 1779 N N . ILE A 1 217 ? 12.190 -9.860 -11.822 1.00 87.06 217 ILE A N 1
ATOM 1780 C CA . ILE A 1 217 ? 11.033 -10.768 -11.893 1.00 87.06 217 ILE A CA 1
ATOM 1781 C C . ILE A 1 217 ? 9.729 -9.987 -11.703 1.00 87.06 217 ILE A C 1
ATOM 1783 O O . ILE A 1 217 ? 8.836 -10.055 -12.546 1.00 87.06 217 ILE A O 1
ATOM 1787 N N . ILE A 1 218 ? 9.635 -9.196 -10.629 1.00 83.88 218 ILE A N 1
ATOM 1788 C CA . ILE A 1 218 ? 8.435 -8.397 -10.341 1.00 83.88 218 ILE A CA 1
ATOM 1789 C C . ILE A 1 218 ? 8.220 -7.335 -11.423 1.00 83.88 218 ILE A C 1
ATOM 1791 O O . ILE A 1 218 ? 7.090 -7.118 -11.866 1.00 83.88 218 ILE A O 1
ATOM 1795 N N . ALA A 1 219 ? 9.292 -6.679 -11.876 1.00 87.00 219 ALA A N 1
ATOM 1796 C CA . ALA A 1 219 ? 9.196 -5.676 -12.929 1.00 87.00 219 ALA A CA 1
ATOM 1797 C C . ALA A 1 219 ? 8.681 -6.281 -14.245 1.00 87.00 219 ALA A C 1
ATOM 1799 O O . ALA A 1 219 ? 7.766 -5.725 -14.853 1.00 87.00 219 ALA A O 1
ATOM 1800 N N . ARG A 1 220 ? 9.201 -7.448 -14.646 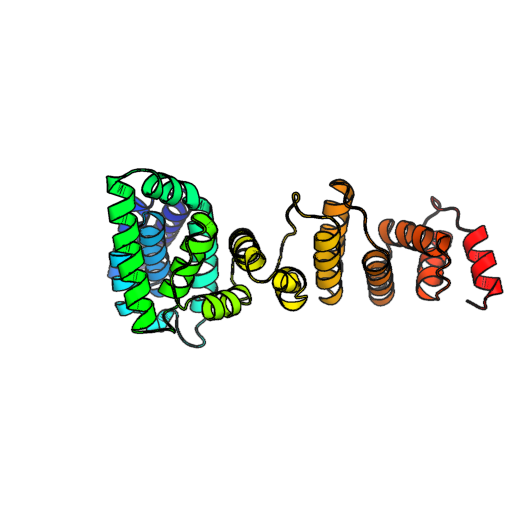1.00 90.75 220 ARG A N 1
ATOM 1801 C CA . ARG A 1 220 ? 8.759 -8.203 -15.828 1.00 90.75 220 ARG A CA 1
ATOM 1802 C C . ARG A 1 220 ? 7.277 -8.559 -15.741 1.00 90.75 220 ARG A C 1
ATOM 1804 O O . ARG A 1 220 ? 6.530 -8.269 -16.674 1.00 90.75 220 ARG A O 1
ATOM 1811 N N . GLU A 1 221 ? 6.834 -9.121 -14.615 1.00 88.12 221 GLU A N 1
ATOM 1812 C CA . GLU A 1 221 ? 5.420 -9.452 -14.387 1.00 88.12 221 GLU A CA 1
ATOM 1813 C C . GLU A 1 221 ? 4.519 -8.214 -14.496 1.00 88.12 221 GLU A C 1
ATOM 1815 O O . GLU A 1 221 ? 3.502 -8.237 -15.194 1.00 88.12 221 GLU A O 1
ATOM 1820 N N . ASN A 1 222 ? 4.908 -7.108 -13.855 1.00 87.06 222 ASN A N 1
ATOM 1821 C CA . ASN A 1 222 ? 4.160 -5.856 -13.911 1.00 87.06 222 ASN A CA 1
ATOM 1822 C C . ASN A 1 222 ? 4.071 -5.312 -15.342 1.00 87.06 222 ASN A C 1
ATOM 1824 O O . ASN A 1 222 ? 2.983 -4.930 -15.779 1.00 87.06 222 ASN A O 1
ATOM 1828 N N . ILE A 1 223 ? 5.180 -5.301 -16.087 1.00 91.31 223 ILE A N 1
ATOM 1829 C CA . ILE A 1 223 ? 5.214 -4.831 -17.475 1.00 91.31 223 ILE A CA 1
ATOM 1830 C C . ILE A 1 223 ? 4.285 -5.677 -18.349 1.00 91.31 223 ILE A C 1
ATOM 1832 O O . ILE A 1 223 ? 3.447 -5.118 -19.059 1.00 91.31 223 ILE A O 1
ATOM 1836 N N . GLU A 1 224 ? 4.382 -7.004 -18.280 1.00 89.56 224 GLU A N 1
ATOM 1837 C CA . GLU A 1 224 ? 3.553 -7.907 -19.084 1.00 89.56 224 GLU A CA 1
ATOM 1838 C C . GLU A 1 224 ? 2.061 -7.717 -18.808 1.00 89.56 224 GLU A C 1
ATOM 1840 O O . GLU A 1 224 ? 1.273 -7.540 -19.742 1.00 89.56 224 GLU A O 1
ATOM 1845 N N . VAL A 1 225 ? 1.665 -7.635 -17.533 1.00 87.81 225 VAL A N 1
ATOM 1846 C CA . VAL A 1 225 ? 0.267 -7.378 -17.162 1.00 87.81 225 VAL A CA 1
ATOM 1847 C C . VAL A 1 225 ? -0.238 -6.074 -17.780 1.00 87.81 225 VAL A C 1
ATOM 1849 O O . VAL A 1 225 ? -1.352 -6.038 -18.306 1.00 87.81 225 VAL A O 1
ATOM 1852 N N . GLN A 1 226 ? 0.555 -5.000 -17.751 1.00 88.62 226 GLN A N 1
ATOM 1853 C CA . GLN A 1 226 ? 0.120 -3.714 -18.304 1.00 88.62 226 GLN A CA 1
ATOM 1854 C C . GLN A 1 226 ? 0.109 -3.696 -19.835 1.00 88.62 226 GLN A C 1
ATOM 1856 O O . GLN A 1 226 ? -0.816 -3.135 -20.425 1.00 88.62 226 GLN A O 1
ATOM 1861 N N . ARG A 1 227 ? 1.051 -4.379 -20.495 1.00 89.06 227 ARG A N 1
ATOM 1862 C CA . ARG A 1 227 ? 1.020 -4.571 -21.955 1.00 89.06 227 ARG A CA 1
ATOM 1863 C C . ARG A 1 227 ? -0.233 -5.317 -22.396 1.00 89.06 227 ARG A C 1
ATOM 1865 O O . ARG A 1 227 ? -0.886 -4.887 -23.344 1.00 89.06 227 ARG A O 1
ATOM 1872 N N . MET A 1 228 ? -0.604 -6.387 -21.690 1.00 86.31 228 MET A N 1
ATOM 1873 C CA . MET A 1 228 ? -1.836 -7.139 -21.960 1.00 86.31 228 MET A CA 1
ATOM 1874 C C . MET A 1 228 ? -3.097 -6.286 -21.767 1.00 86.31 228 MET A C 1
ATOM 1876 O O . MET A 1 228 ? -4.086 -6.488 -22.467 1.00 86.31 228 MET A O 1
ATOM 1880 N N . ASN A 1 229 ? -3.053 -5.297 -20.870 1.00 83.38 229 ASN A N 1
ATOM 1881 C CA . ASN A 1 229 ? -4.133 -4.323 -20.683 1.00 83.38 229 ASN A CA 1
ATOM 1882 C C . ASN A 1 229 ? -4.121 -3.183 -21.724 1.00 83.38 229 ASN A C 1
ATOM 1884 O O . ASN A 1 229 ? -4.916 -2.253 -21.611 1.00 83.38 229 ASN A O 1
ATOM 1888 N N . GLY A 1 230 ? -3.239 -3.230 -22.727 1.00 84.25 230 GLY A N 1
ATOM 1889 C CA . GLY A 1 230 ? -3.164 -2.234 -23.796 1.00 84.25 230 GLY A CA 1
ATOM 1890 C C . GLY A 1 230 ? -2.421 -0.951 -23.422 1.00 84.25 230 GLY A C 1
ATOM 1891 O O . GLY A 1 230 ? -2.522 0.034 -24.150 1.00 84.25 230 GLY A O 1
ATOM 1892 N N . VAL A 1 231 ? -1.671 -0.935 -22.315 1.00 87.50 231 VAL A N 1
ATOM 1893 C CA . VAL A 1 231 ? -0.885 0.240 -21.927 1.00 87.50 231 VAL A CA 1
ATOM 1894 C C . VAL A 1 231 ? 0.252 0.463 -22.919 1.00 87.50 231 VAL A C 1
ATOM 1896 O O . VAL A 1 231 ? 1.091 -0.411 -23.151 1.00 87.50 231 VAL A O 1
ATOM 1899 N N . GLN A 1 232 ? 0.316 1.673 -23.476 1.00 89.12 232 GLN A N 1
ATOM 1900 C CA . GLN A 1 232 ? 1.446 2.087 -24.295 1.00 89.12 232 GLN A CA 1
ATOM 1901 C C . GLN A 1 232 ? 2.648 2.425 -23.408 1.00 89.12 232 GLN A C 1
ATOM 1903 O O . GLN A 1 232 ? 2.660 3.436 -22.708 1.00 89.12 232 GLN A O 1
ATOM 1908 N N . LEU A 1 233 ? 3.680 1.585 -23.479 1.00 92.00 233 LEU A N 1
ATOM 1909 C CA . LEU A 1 233 ? 4.940 1.822 -22.778 1.00 92.00 233 LEU A CA 1
ATOM 1910 C C . LEU A 1 233 ? 5.768 2.914 -23.464 1.00 92.00 233 LEU A C 1
ATOM 1912 O O . LEU A 1 233 ? 5.863 2.927 -24.702 1.00 92.00 233 LEU A O 1
ATOM 1916 N N . ASN A 1 234 ? 6.356 3.798 -22.657 1.00 93.00 234 ASN A N 1
ATOM 1917 C CA . ASN A 1 234 ? 7.278 4.841 -23.089 1.00 93.00 234 ASN A CA 1
ATOM 1918 C C . ASN A 1 234 ? 8.706 4.293 -23.270 1.00 93.00 234 ASN A C 1
ATOM 1920 O O . ASN A 1 234 ? 9.001 3.139 -22.948 1.00 93.00 234 ASN A O 1
ATOM 1924 N N . ASP A 1 235 ? 9.577 5.125 -23.836 1.00 94.69 235 ASP A N 1
ATOM 1925 C CA . ASP A 1 235 ? 10.943 4.717 -24.168 1.00 94.69 235 ASP A CA 1
ATOM 1926 C C . ASP A 1 235 ? 11.797 4.485 -22.920 1.00 94.69 235 ASP A C 1
ATOM 1928 O O . ASP A 1 235 ? 12.563 3.527 -22.898 1.00 94.69 235 ASP A O 1
ATOM 1932 N N . ASP A 1 236 ? 11.573 5.254 -21.852 1.00 92.31 236 ASP A N 1
ATOM 1933 C CA . ASP A 1 236 ? 12.301 5.111 -20.589 1.00 92.31 236 ASP A CA 1
ATOM 1934 C C . ASP A 1 236 ? 12.039 3.759 -19.915 1.00 92.31 236 ASP A C 1
ATOM 1936 O O . ASP A 1 236 ? 12.981 3.090 -19.495 1.00 92.31 236 ASP A O 1
ATOM 1940 N N . VAL A 1 237 ? 10.781 3.311 -19.841 1.00 93.75 237 VAL A N 1
ATOM 1941 C CA . VAL A 1 237 ? 10.425 1.998 -19.275 1.00 93.75 237 VAL A CA 1
ATOM 1942 C C . VAL A 1 237 ? 11.038 0.875 -20.104 1.00 93.75 237 VAL A C 1
ATOM 1944 O O . VAL A 1 237 ? 11.592 -0.068 -19.544 1.00 93.75 237 VAL A O 1
ATOM 1947 N N . MET A 1 238 ? 10.965 0.975 -21.435 1.00 95.69 238 MET A N 1
ATOM 1948 C CA . MET A 1 238 ? 11.570 -0.025 -22.316 1.00 95.69 238 MET A CA 1
ATOM 1949 C C . MET A 1 238 ? 13.086 -0.075 -22.124 1.00 95.69 238 MET A C 1
ATOM 1951 O O . MET A 1 238 ? 13.627 -1.160 -21.952 1.00 95.69 238 MET A O 1
ATOM 1955 N N . TRP A 1 239 ? 13.753 1.080 -22.104 1.00 95.75 239 TRP A N 1
ATOM 1956 C CA . TRP A 1 239 ? 15.199 1.187 -21.931 1.00 95.75 239 TRP A CA 1
ATOM 1957 C C . TRP A 1 239 ? 15.667 0.608 -20.591 1.00 95.75 239 TRP A C 1
ATOM 1959 O O . TRP A 1 239 ? 16.525 -0.269 -20.575 1.00 95.75 239 TRP A O 1
ATOM 1969 N N . ASN A 1 240 ? 15.048 1.021 -19.481 1.00 94.44 240 ASN A N 1
ATOM 1970 C CA . ASN A 1 240 ? 15.428 0.550 -18.146 1.00 94.44 240 ASN A CA 1
ATOM 1971 C C . ASN A 1 240 ? 15.165 -0.952 -17.970 1.00 94.44 240 ASN A C 1
ATOM 1973 O O . ASN A 1 240 ? 15.898 -1.625 -17.254 1.00 94.44 240 ASN A O 1
ATOM 1977 N N . TYR A 1 241 ? 14.154 -1.505 -18.648 1.00 95.56 241 TYR A N 1
ATOM 1978 C CA . TYR A 1 241 ? 13.956 -2.952 -18.684 1.00 95.56 241 TYR A CA 1
ATOM 1979 C C . TYR A 1 241 ? 15.092 -3.677 -19.417 1.00 95.56 241 TYR A C 1
ATOM 1981 O O . TYR A 1 241 ? 15.564 -4.702 -18.927 1.00 95.56 241 TYR A O 1
ATOM 1989 N N . LEU A 1 242 ? 15.545 -3.159 -20.568 1.00 96.06 242 LEU A N 1
ATOM 1990 C CA . LEU A 1 242 ? 16.671 -3.748 -21.306 1.00 96.06 242 LEU A CA 1
ATOM 1991 C C . LEU A 1 242 ? 17.953 -3.739 -20.486 1.00 96.06 242 LEU A C 1
ATOM 1993 O O . LEU A 1 242 ? 18.625 -4.765 -20.411 1.00 96.06 242 LEU A O 1
ATOM 1997 N N . ASP A 1 243 ? 18.265 -2.587 -19.897 1.00 94.62 243 ASP A N 1
ATOM 1998 C CA . ASP A 1 243 ? 19.462 -2.383 -19.089 1.00 94.62 243 ASP A CA 1
ATOM 1999 C C . ASP A 1 243 ? 19.492 -3.387 -17.931 1.00 94.62 243 ASP A C 1
ATOM 2001 O O . ASP A 1 243 ? 20.417 -4.187 -17.812 1.00 94.62 243 ASP A O 1
ATOM 2005 N N . LEU A 1 244 ? 18.377 -3.492 -17.203 1.00 94.00 244 LEU A N 1
ATOM 2006 C CA . LEU A 1 244 ? 18.216 -4.438 -16.105 1.00 94.00 244 LEU A CA 1
ATOM 2007 C C . LEU A 1 244 ? 18.346 -5.909 -16.544 1.00 94.00 244 LEU A C 1
ATOM 2009 O O . LEU A 1 244 ? 18.991 -6.700 -15.854 1.00 94.00 244 LEU A O 1
ATOM 2013 N N . CYS A 1 245 ? 17.766 -6.298 -17.687 1.00 94.88 245 CYS A N 1
ATOM 2014 C CA . CYS A 1 245 ? 17.927 -7.652 -18.238 1.00 94.88 245 CYS A CA 1
ATOM 2015 C C . CYS A 1 245 ? 19.393 -7.951 -18.576 1.00 94.88 245 CYS A C 1
ATOM 2017 O O . CYS A 1 245 ? 19.887 -9.047 -18.316 1.00 94.88 245 CYS A O 1
ATOM 2019 N N . VAL A 1 246 ? 20.097 -6.975 -19.152 1.00 94.75 246 VAL A N 1
ATOM 2020 C CA . VAL A 1 246 ? 21.504 -7.092 -19.541 1.00 94.75 246 VAL A CA 1
ATOM 2021 C C . VAL A 1 246 ? 22.432 -7.175 -18.333 1.00 94.75 246 VAL A C 1
ATOM 2023 O O . VAL A 1 246 ? 23.381 -7.967 -18.381 1.00 94.75 246 VAL A O 1
ATOM 2026 N N . GLU A 1 247 ? 22.169 -6.392 -17.286 1.00 93.19 247 GLU A N 1
ATOM 2027 C CA . GLU A 1 247 ? 22.901 -6.415 -16.016 1.00 93.19 247 GLU A CA 1
ATOM 2028 C C . GLU A 1 247 ? 22.729 -7.747 -15.276 1.00 93.19 247 GLU A C 1
ATOM 2030 O O . GLU A 1 247 ? 23.688 -8.260 -14.699 1.00 93.19 247 GLU A O 1
ATOM 2035 N N . ASN A 1 248 ? 21.528 -8.332 -15.327 1.00 91.81 248 ASN A N 1
ATOM 2036 C CA . ASN A 1 248 ? 21.208 -9.603 -14.669 1.00 91.81 248 ASN A CA 1
ATOM 2037 C C . ASN A 1 248 ? 21.495 -10.845 -15.536 1.00 91.81 248 ASN A C 1
ATOM 2039 O O . ASN A 1 248 ? 21.287 -11.962 -15.070 1.00 91.81 248 ASN A O 1
ATOM 2043 N N . ASP A 1 249 ? 21.963 -10.660 -16.775 1.00 92.25 249 ASP A N 1
ATOM 2044 C CA . ASP A 1 249 ? 22.155 -11.724 -17.776 1.00 92.25 249 ASP A CA 1
ATOM 2045 C C . ASP A 1 249 ? 20.890 -12.582 -18.016 1.00 92.25 249 ASP A C 1
ATOM 2047 O O . ASP A 1 249 ? 20.959 -13.776 -18.297 1.00 92.25 249 ASP A O 1
ATOM 2051 N N . ASP A 1 250 ? 19.714 -11.955 -17.911 1.00 92.75 250 ASP A N 1
ATOM 2052 C CA . ASP A 1 250 ? 18.394 -12.582 -18.046 1.00 92.75 250 ASP A CA 1
ATOM 2053 C C . ASP A 1 250 ? 17.604 -11.901 -19.176 1.00 92.75 250 ASP A C 1
ATOM 2055 O O . ASP A 1 250 ? 16.702 -11.087 -18.959 1.00 92.75 250 ASP A O 1
ATOM 2059 N N . ILE A 1 251 ? 18.023 -12.198 -20.409 1.00 93.94 251 ILE A N 1
ATOM 2060 C CA . ILE A 1 251 ? 17.466 -11.657 -21.653 1.00 93.94 251 ILE A CA 1
ATOM 2061 C C . ILE A 1 251 ? 16.322 -12.559 -22.134 1.00 93.94 251 ILE A C 1
ATOM 2063 O O . ILE A 1 251 ? 16.522 -13.742 -22.403 1.00 93.94 251 ILE A O 1
ATOM 2067 N N . ASP A 1 252 ? 15.132 -11.981 -22.301 1.00 91.75 252 ASP A N 1
ATOM 2068 C CA . ASP A 1 252 ? 13.914 -12.677 -22.729 1.00 91.75 252 ASP A CA 1
ATOM 2069 C C . ASP A 1 252 ? 13.307 -12.109 -24.027 1.00 91.75 252 ASP A C 1
ATOM 2071 O O . ASP A 1 252 ? 13.747 -11.088 -24.560 1.00 91.75 252 ASP A O 1
ATOM 2075 N N . ASP A 1 253 ? 12.246 -12.739 -24.538 1.00 91.62 253 ASP A N 1
ATOM 2076 C CA . ASP A 1 253 ? 11.535 -12.291 -25.748 1.00 91.62 253 ASP A CA 1
ATOM 2077 C C . ASP A 1 253 ? 11.022 -10.843 -25.639 1.00 91.62 253 ASP A C 1
ATOM 2079 O O . ASP A 1 253 ? 10.953 -10.107 -26.634 1.00 91.62 253 ASP A O 1
ATOM 2083 N N . LEU A 1 254 ? 10.653 -10.408 -24.430 1.00 93.00 254 LEU A N 1
ATOM 2084 C CA . LEU A 1 254 ? 10.208 -9.043 -24.172 1.00 93.00 254 LEU A CA 1
ATOM 2085 C C . LEU A 1 254 ? 11.335 -8.042 -24.426 1.00 93.00 254 LEU A C 1
ATOM 2087 O O . LEU A 1 254 ? 11.133 -7.054 -25.141 1.00 93.00 254 LEU A O 1
ATOM 2091 N N . SER A 1 255 ? 12.527 -8.328 -23.903 1.00 94.94 255 SER A N 1
ATOM 2092 C CA . SER A 1 255 ? 13.708 -7.494 -24.096 1.00 94.94 255 SER A CA 1
ATOM 2093 C C . SER A 1 255 ? 14.074 -7.389 -25.581 1.00 94.94 255 SER A C 1
ATOM 2095 O O . SER A 1 255 ? 14.300 -6.293 -26.090 1.00 94.94 255 SER A O 1
ATOM 2097 N N . VAL A 1 256 ? 13.998 -8.480 -26.348 1.00 94.50 256 VAL A N 1
ATOM 2098 C CA . VAL A 1 256 ? 14.269 -8.438 -27.794 1.00 94.50 256 VAL A CA 1
ATOM 2099 C C . VAL A 1 256 ? 13.275 -7.532 -28.522 1.00 94.50 256 VAL A C 1
ATOM 2101 O O . VAL A 1 256 ? 13.664 -6.695 -29.341 1.00 94.50 256 VAL A O 1
ATOM 2104 N N . ASN A 1 257 ? 11.985 -7.643 -28.201 1.00 93.50 257 ASN A N 1
ATOM 2105 C CA . ASN A 1 257 ? 10.950 -6.802 -28.802 1.00 93.50 257 ASN A CA 1
ATOM 2106 C C . ASN A 1 257 ? 11.145 -5.311 -28.477 1.00 93.50 257 ASN A C 1
ATOM 2108 O O . ASN A 1 257 ? 10.979 -4.458 -29.356 1.00 93.50 257 ASN A O 1
ATOM 2112 N N . PHE A 1 258 ? 11.514 -4.983 -27.238 1.00 95.88 258 PHE A N 1
ATOM 2113 C CA . PHE A 1 258 ? 11.809 -3.608 -26.833 1.00 95.88 258 PHE A CA 1
ATOM 2114 C C . PHE A 1 258 ? 13.074 -3.064 -27.495 1.00 95.88 258 PHE A C 1
ATOM 2116 O O . PHE A 1 258 ? 13.033 -1.949 -28.016 1.00 95.88 258 PHE A O 1
ATOM 2123 N N . ALA A 1 259 ? 14.146 -3.855 -27.579 1.00 96.12 259 ALA A N 1
ATOM 2124 C CA . ALA A 1 259 ? 15.378 -3.478 -28.268 1.00 96.12 259 ALA A CA 1
ATOM 2125 C C . ALA A 1 259 ? 15.111 -3.132 -29.737 1.00 96.12 259 ALA A C 1
ATOM 2127 O O . ALA A 1 259 ? 15.531 -2.078 -30.211 1.00 96.12 259 ALA A O 1
ATOM 2128 N N . LYS A 1 260 ? 14.317 -3.949 -30.443 1.00 94.31 260 LYS A N 1
ATOM 2129 C CA . LYS A 1 260 ? 13.909 -3.655 -31.827 1.00 94.31 260 LYS A CA 1
ATOM 2130 C C . LYS A 1 260 ? 13.102 -2.361 -31.939 1.00 94.31 260 LYS A C 1
ATOM 2132 O O . LYS A 1 260 ? 13.296 -1.592 -32.881 1.00 94.31 260 LYS A O 1
ATOM 2137 N N . ARG A 1 261 ? 12.200 -2.100 -30.988 1.00 94.62 261 ARG A N 1
ATOM 2138 C CA . ARG A 1 261 ? 11.377 -0.883 -30.986 1.00 94.62 261 ARG A CA 1
ATOM 2139 C C . ARG A 1 261 ? 12.214 0.368 -30.724 1.00 94.62 261 ARG A C 1
ATOM 2141 O O . ARG A 1 261 ? 12.065 1.334 -31.468 1.00 94.62 261 ARG A O 1
ATOM 2148 N N . LEU A 1 262 ? 13.108 0.350 -29.739 1.00 95.81 262 LEU A N 1
ATOM 2149 C CA . LEU A 1 262 ? 14.020 1.466 -29.461 1.00 95.81 262 LEU A CA 1
ATOM 2150 C C . LEU A 1 262 ? 15.002 1.692 -30.618 1.00 95.81 262 LEU A C 1
ATOM 2152 O O . LEU A 1 262 ? 15.159 2.823 -31.075 1.00 95.81 262 LEU A O 1
ATOM 2156 N N . PHE A 1 263 ? 15.564 0.620 -31.181 1.00 94.56 263 PHE A N 1
ATOM 2157 C CA . PHE A 1 263 ? 16.409 0.694 -32.373 1.00 94.56 263 PHE A CA 1
ATOM 2158 C C . PHE A 1 263 ? 15.677 1.359 -33.549 1.00 94.56 263 PHE A C 1
ATOM 2160 O O . PHE A 1 263 ? 16.220 2.248 -34.198 1.00 94.56 263 PHE A O 1
ATOM 2167 N N . SER A 1 264 ? 14.406 1.006 -33.792 1.00 93.06 264 SER A N 1
ATOM 2168 C CA . SER A 1 264 ? 13.601 1.637 -34.854 1.00 93.06 264 SER A CA 1
ATOM 2169 C C . SER A 1 264 ? 13.369 3.140 -34.644 1.00 93.06 264 SER A C 1
ATOM 2171 O O . SER A 1 264 ? 13.088 3.859 -35.600 1.00 93.06 264 SER A O 1
ATOM 2173 N N . LYS A 1 265 ? 13.518 3.618 -33.402 1.00 94.06 265 LYS A N 1
ATOM 2174 C CA . LYS A 1 265 ? 13.483 5.037 -33.030 1.00 94.06 265 LYS A CA 1
ATOM 2175 C C . LYS A 1 265 ? 14.861 5.709 -33.072 1.00 94.06 265 LYS A C 1
ATOM 2177 O O . LYS A 1 265 ? 14.964 6.882 -32.730 1.00 94.06 265 LYS A O 1
ATOM 2182 N N . GLY A 1 266 ? 15.904 4.991 -33.488 1.00 91.75 266 GLY A N 1
ATOM 2183 C CA . GLY A 1 266 ? 17.266 5.506 -33.634 1.00 91.75 266 GLY A CA 1
ATOM 2184 C C . GLY A 1 266 ? 18.157 5.338 -32.404 1.00 91.75 266 GLY A C 1
ATOM 2185 O O . GLY A 1 266 ? 19.232 5.929 -32.369 1.00 91.75 266 GLY A O 1
ATOM 2186 N N . TRP A 1 267 ? 17.746 4.552 -31.404 1.00 92.62 267 TRP A N 1
ATOM 2187 C CA . TRP A 1 267 ? 18.600 4.265 -30.252 1.00 92.62 267 TRP A CA 1
ATOM 2188 C C . TRP A 1 267 ? 19.713 3.292 -30.663 1.00 92.62 267 TRP A C 1
ATOM 2190 O O . TRP A 1 267 ? 19.445 2.131 -30.981 1.00 92.62 267 TRP A O 1
ATOM 2200 N N . MET A 1 268 ? 20.954 3.781 -30.663 1.00 89.69 268 MET A N 1
ATOM 2201 C CA . MET A 1 268 ? 22.164 3.027 -30.999 1.00 89.69 268 MET A CA 1
ATOM 2202 C C . MET A 1 268 ? 23.035 2.904 -29.751 1.00 89.69 268 MET A C 1
ATOM 2204 O O . MET A 1 268 ? 23.813 3.807 -29.454 1.00 89.69 268 MET A O 1
ATOM 2208 N N . ASP A 1 269 ? 22.876 1.806 -29.013 1.00 92.81 269 ASP A N 1
ATOM 2209 C CA . ASP A 1 269 ? 23.526 1.610 -27.716 1.00 92.81 269 ASP A CA 1
ATOM 2210 C C . ASP A 1 269 ? 24.074 0.171 -27.548 1.00 92.81 269 ASP A C 1
ATOM 2212 O O . ASP A 1 269 ? 23.432 -0.779 -28.023 1.00 92.81 269 ASP A O 1
ATOM 2216 N N . PRO A 1 270 ? 25.230 -0.031 -26.877 1.00 93.19 270 PRO A N 1
ATOM 2217 C CA . PRO A 1 270 ? 25.767 -1.357 -26.557 1.00 93.19 270 PRO A CA 1
ATOM 2218 C C . PRO A 1 270 ? 24.797 -2.322 -25.859 1.00 93.19 270 PRO A C 1
ATOM 2220 O O . PRO A 1 270 ? 24.850 -3.523 -26.131 1.00 93.19 270 PRO A O 1
ATOM 2223 N N . VAL A 1 271 ? 23.894 -1.839 -25.002 1.00 95.31 271 VAL A N 1
ATOM 2224 C CA . VAL A 1 271 ? 22.861 -2.657 -24.340 1.00 95.31 271 VAL A CA 1
ATOM 2225 C C . VAL A 1 271 ? 21.905 -3.237 -25.381 1.00 95.31 271 VAL A C 1
ATOM 2227 O O . VAL A 1 271 ? 21.671 -4.448 -25.411 1.00 95.31 271 VAL A O 1
ATOM 2230 N N . ILE A 1 272 ? 21.418 -2.401 -26.308 1.00 95.19 272 ILE A N 1
ATOM 2231 C CA . ILE A 1 272 ? 20.570 -2.837 -27.430 1.00 95.19 272 ILE A CA 1
ATOM 2232 C C . ILE A 1 272 ? 21.327 -3.853 -28.289 1.00 95.19 272 ILE A C 1
ATOM 2234 O O . ILE A 1 272 ? 20.772 -4.895 -28.645 1.00 95.19 272 ILE A O 1
ATOM 2238 N N . ALA A 1 273 ? 22.604 -3.599 -28.581 1.00 93.56 273 ALA A N 1
ATOM 2239 C CA . ALA A 1 273 ? 23.429 -4.525 -29.346 1.00 93.56 273 ALA A CA 1
ATOM 2240 C C . ALA A 1 273 ? 23.595 -5.878 -28.645 1.00 93.56 273 ALA A C 1
ATOM 2242 O O . ALA A 1 273 ? 23.476 -6.915 -29.298 1.00 93.56 273 ALA A O 1
ATOM 2243 N N . LYS A 1 274 ? 23.818 -5.895 -27.325 1.00 94.75 274 LYS A N 1
ATOM 2244 C CA . LYS A 1 274 ? 23.931 -7.133 -26.540 1.00 94.75 274 LYS A CA 1
ATOM 2245 C C . LYS A 1 274 ? 22.645 -7.958 -26.624 1.00 94.75 274 LYS A C 1
ATOM 2247 O O . LYS A 1 274 ? 22.719 -9.154 -26.901 1.00 94.75 274 LYS A O 1
ATOM 2252 N N . VAL A 1 275 ? 21.482 -7.324 -26.476 1.00 95.88 275 VAL A N 1
ATOM 2253 C CA . VAL A 1 275 ? 20.174 -7.995 -26.583 1.00 95.88 275 VAL A CA 1
ATOM 2254 C C . VAL A 1 275 ? 19.930 -8.548 -27.990 1.00 95.88 275 VAL A C 1
ATOM 2256 O O . VAL A 1 275 ? 19.528 -9.701 -28.147 1.00 95.88 275 VAL A O 1
ATOM 2259 N N . LEU A 1 276 ? 20.209 -7.771 -29.040 1.00 94.19 276 LEU A N 1
ATOM 2260 C CA . LEU A 1 276 ? 20.011 -8.228 -30.420 1.00 94.19 276 LEU A CA 1
ATOM 2261 C C . LEU A 1 276 ? 21.004 -9.332 -30.821 1.00 94.19 276 LEU A C 1
ATOM 2263 O O . LEU A 1 276 ? 20.618 -10.261 -31.533 1.00 94.19 276 LEU A O 1
ATOM 2267 N N . ARG A 1 277 ? 22.252 -9.292 -30.334 1.00 92.06 277 ARG A N 1
ATOM 2268 C CA . ARG A 1 277 ? 23.215 -10.400 -30.484 1.00 92.06 277 ARG A CA 1
ATOM 2269 C C . ARG A 1 277 ? 22.711 -11.661 -29.800 1.00 92.06 277 ARG A C 1
ATOM 2271 O O . ARG A 1 277 ? 22.681 -12.709 -30.435 1.00 92.06 277 ARG A O 1
ATOM 2278 N N . TYR A 1 278 ? 22.235 -11.546 -28.559 1.00 92.94 278 TYR A N 1
ATOM 2279 C CA . TYR A 1 278 ? 21.636 -12.674 -27.849 1.00 92.94 278 TYR A CA 1
ATOM 2280 C C . TYR A 1 278 ? 20.496 -13.299 -28.661 1.00 92.94 278 TYR A C 1
ATOM 2282 O O . TYR A 1 278 ? 20.472 -14.516 -28.837 1.00 92.94 278 TYR A O 1
ATOM 2290 N N . ALA A 1 279 ? 19.603 -12.476 -29.223 1.00 92.19 279 ALA A N 1
ATOM 2291 C CA . ALA A 1 279 ? 18.515 -12.953 -30.069 1.00 92.19 279 ALA A CA 1
ATOM 2292 C C . ALA A 1 279 ? 19.023 -13.689 -31.318 1.00 92.19 279 ALA A C 1
ATOM 2294 O O . ALA A 1 279 ? 18.532 -14.763 -31.641 1.00 92.19 279 ALA A O 1
ATOM 2295 N N . LYS A 1 280 ? 20.034 -13.147 -32.005 1.00 89.94 280 LYS A N 1
ATOM 2296 C CA . LYS A 1 280 ? 20.644 -13.785 -33.181 1.00 89.94 280 LYS A CA 1
ATOM 2297 C C . LYS A 1 280 ? 21.243 -15.155 -32.856 1.00 89.94 280 LYS A C 1
ATOM 2299 O O . LYS A 1 280 ? 21.095 -16.076 -33.655 1.00 89.94 280 LYS A O 1
ATOM 2304 N N . ASP A 1 281 ? 21.944 -15.252 -31.732 1.00 88.56 281 ASP A N 1
ATOM 2305 C CA . ASP A 1 281 ? 22.763 -16.418 -31.404 1.00 88.56 281 ASP A CA 1
ATOM 2306 C C . ASP A 1 281 ? 21.952 -17.516 -30.696 1.00 88.56 281 ASP A C 1
ATOM 2308 O O . ASP A 1 281 ? 22.268 -18.696 -30.836 1.00 88.56 281 ASP A O 1
ATOM 2312 N N . ASN A 1 282 ? 20.884 -17.142 -29.979 1.00 87.19 282 ASN A N 1
ATOM 2313 C CA . ASN A 1 282 ? 20.117 -18.057 -29.127 1.00 87.19 282 ASN A CA 1
ATOM 2314 C C . ASN A 1 282 ? 18.636 -18.196 -29.527 1.00 87.19 282 ASN A C 1
ATOM 2316 O O . ASN A 1 282 ? 18.010 -19.195 -29.176 1.00 87.19 282 ASN A O 1
ATOM 2320 N N . LEU A 1 283 ? 18.059 -17.242 -30.272 1.00 82.38 283 LEU A N 1
ATOM 2321 C CA . LEU A 1 283 ? 16.624 -17.194 -30.586 1.00 82.38 283 LEU A CA 1
ATOM 2322 C C . LEU A 1 283 ? 16.371 -17.135 -32.103 1.00 82.38 283 LEU A C 1
ATOM 2324 O O . LEU A 1 283 ? 16.148 -16.079 -32.697 1.00 82.38 283 LEU A O 1
ATOM 2328 N N . ASN A 1 284 ? 16.286 -18.308 -32.736 1.00 75.12 284 ASN A N 1
ATOM 2329 C CA . ASN A 1 284 ? 16.096 -18.462 -34.190 1.00 75.12 284 ASN A CA 1
ATOM 2330 C C . ASN A 1 284 ? 14.809 -17.832 -34.771 1.00 75.12 284 ASN A C 1
ATOM 2332 O O . ASN A 1 284 ? 14.641 -17.792 -35.990 1.00 75.12 284 ASN A O 1
ATOM 2336 N N . ILE A 1 285 ? 13.889 -17.358 -33.928 1.00 84.25 285 ILE A N 1
ATOM 2337 C CA . ILE A 1 285 ? 12.636 -16.715 -34.342 1.00 84.25 285 ILE A CA 1
ATOM 2338 C C . ILE A 1 285 ? 12.809 -15.239 -34.739 1.00 84.25 285 ILE A C 1
ATOM 2340 O O . ILE A 1 285 ? 11.954 -14.693 -35.438 1.00 84.25 285 ILE A O 1
ATOM 2344 N N . TYR A 1 286 ? 13.908 -14.584 -34.347 1.00 85.38 286 TYR A N 1
ATOM 2345 C CA . TYR A 1 286 ? 14.122 -13.160 -34.608 1.00 85.38 286 TYR A CA 1
ATOM 2346 C C . TYR A 1 286 ? 15.106 -12.920 -35.759 1.00 85.38 286 TYR A C 1
ATOM 2348 O O . TYR A 1 286 ? 16.279 -13.279 -35.700 1.00 85.38 286 TYR A O 1
ATOM 2356 N N . ASN A 1 287 ? 14.658 -12.217 -36.805 1.00 85.69 287 ASN A N 1
ATOM 2357 C CA . ASN A 1 287 ? 15.563 -11.664 -37.813 1.00 85.69 287 ASN A CA 1
ATOM 2358 C C . ASN A 1 287 ? 16.052 -10.277 -37.369 1.00 85.69 287 ASN A C 1
ATOM 2360 O O . ASN A 1 287 ? 15.254 -9.338 -37.307 1.00 85.69 287 ASN A O 1
ATOM 2364 N N . VAL A 1 288 ? 17.348 -10.180 -37.060 1.00 88.38 288 VAL A N 1
ATOM 2365 C CA . VAL A 1 288 ? 18.026 -8.957 -36.580 1.00 88.38 288 VAL A CA 1
ATOM 2366 C C . VAL A 1 288 ? 19.239 -8.566 -37.442 1.00 88.38 288 VAL A C 1
ATOM 2368 O O . VAL A 1 288 ? 20.102 -7.795 -37.027 1.00 88.38 288 VAL A O 1
ATOM 2371 N N . LYS A 1 289 ? 19.371 -9.137 -38.650 1.00 86.25 289 LYS A N 1
ATOM 2372 C CA . LYS A 1 289 ? 20.572 -8.961 -39.493 1.00 86.25 289 LYS A CA 1
ATOM 2373 C C . LYS A 1 289 ? 20.823 -7.507 -39.896 1.00 86.25 289 LYS A C 1
ATOM 2375 O O . LYS A 1 289 ? 21.978 -7.120 -40.047 1.00 86.25 289 LYS A O 1
ATOM 2380 N N . ASN A 1 290 ? 19.764 -6.736 -40.127 1.00 86.94 290 ASN A N 1
ATOM 2381 C CA . ASN A 1 290 ? 19.894 -5.348 -40.562 1.00 86.94 290 ASN A CA 1
ATOM 2382 C C . ASN A 1 290 ? 20.281 -4.457 -39.385 1.00 86.94 290 ASN A C 1
ATOM 2384 O O . ASN A 1 290 ? 21.189 -3.645 -39.510 1.00 86.94 290 ASN A O 1
ATOM 2388 N N . GLU A 1 291 ? 19.645 -4.681 -38.239 1.00 90.69 291 GLU A N 1
ATOM 2389 C CA . GLU A 1 291 ? 19.920 -3.992 -36.988 1.00 90.69 291 GLU A CA 1
ATOM 2390 C C . GLU A 1 291 ? 21.387 -4.188 -36.572 1.00 90.69 291 GLU A C 1
ATOM 2392 O O . GLU A 1 291 ? 22.084 -3.217 -36.288 1.00 90.69 291 GLU A O 1
ATOM 2397 N N . MET A 1 292 ? 21.899 -5.421 -36.666 1.00 88.69 292 MET A N 1
ATOM 2398 C CA . MET A 1 292 ? 23.307 -5.733 -36.391 1.00 88.69 292 MET A CA 1
ATOM 2399 C C . MET A 1 292 ? 24.282 -5.007 -37.323 1.00 88.69 292 MET A C 1
ATOM 2401 O O . MET A 1 292 ? 25.244 -4.415 -36.848 1.00 88.69 292 MET A O 1
ATOM 2405 N N . LYS A 1 293 ? 24.021 -4.997 -38.638 1.00 89.75 293 LYS A N 1
ATOM 2406 C CA . LYS A 1 293 ? 24.862 -4.257 -39.596 1.00 89.75 293 LYS A CA 1
ATOM 2407 C C . LYS A 1 293 ? 24.894 -2.766 -39.287 1.00 89.75 293 LYS A C 1
ATOM 2409 O O . LYS A 1 293 ? 25.935 -2.135 -39.415 1.00 89.75 293 LYS A O 1
ATOM 2414 N N . SER A 1 294 ? 23.751 -2.194 -38.921 1.00 88.94 294 SER A N 1
ATOM 2415 C CA . SER A 1 294 ? 23.680 -0.787 -38.547 1.00 88.94 294 SER A CA 1
ATOM 2416 C C . SER A 1 294 ? 24.490 -0.502 -37.289 1.00 88.94 294 SER A C 1
ATOM 2418 O O . SER A 1 294 ? 25.240 0.462 -37.299 1.00 88.94 294 SER A O 1
ATOM 2420 N N . LEU A 1 295 ? 24.399 -1.334 -36.249 1.00 87.38 295 LEU A N 1
ATOM 2421 C CA . LEU A 1 295 ? 25.183 -1.162 -35.020 1.00 87.38 295 LEU A CA 1
ATOM 2422 C C . LEU A 1 295 ? 26.697 -1.250 -35.279 1.00 87.38 295 LEU A C 1
ATOM 2424 O O . LEU A 1 295 ? 27.442 -0.389 -34.815 1.00 87.38 295 LEU A O 1
ATOM 2428 N N . GLU A 1 296 ? 27.131 -2.195 -36.120 1.00 88.06 296 GLU A N 1
ATOM 2429 C CA . GLU A 1 296 ? 28.536 -2.332 -36.530 1.00 88.06 296 GLU A CA 1
ATOM 2430 C C . GLU A 1 296 ? 29.077 -1.057 -37.207 1.00 88.06 296 GLU A C 1
ATOM 2432 O O . GLU A 1 296 ? 30.225 -0.677 -36.978 1.00 88.06 296 GLU A O 1
ATOM 2437 N N . LEU A 1 297 ? 28.254 -0.348 -37.995 1.00 87.88 297 LEU A N 1
ATOM 2438 C CA . LEU A 1 297 ? 28.647 0.923 -38.626 1.00 87.88 297 LEU A CA 1
ATOM 2439 C C . LEU A 1 297 ? 28.921 2.041 -37.610 1.00 87.88 297 LEU A C 1
ATOM 2441 O O . LEU A 1 297 ? 29.693 2.951 -37.910 1.00 87.88 297 LEU A O 1
ATOM 2445 N N . PHE A 1 298 ? 28.314 1.977 -36.423 1.00 81.81 298 PHE A N 1
ATOM 2446 C CA . PHE A 1 298 ? 28.558 2.913 -35.322 1.00 81.81 298 PHE A CA 1
ATOM 2447 C C . PHE A 1 298 ? 29.668 2.437 -34.371 1.00 81.81 298 PHE A C 1
ATOM 2449 O O . PHE A 1 298 ? 29.929 3.093 -33.365 1.00 81.81 298 PHE A O 1
ATOM 2456 N N . GLY A 1 299 ? 30.347 1.328 -34.691 1.00 80.38 299 GLY A N 1
ATOM 2457 C CA . GLY A 1 299 ? 31.399 0.752 -33.853 1.00 80.38 299 GLY A CA 1
ATOM 2458 C C . GLY A 1 299 ? 30.877 0.084 -32.580 1.00 80.38 299 GLY A C 1
ATOM 2459 O O . GLY A 1 299 ? 31.637 -0.040 -31.619 1.00 80.38 299 GLY A O 1
ATOM 2460 N N . ILE A 1 300 ? 29.598 -0.312 -32.569 1.00 80.00 300 ILE A N 1
ATOM 2461 C CA . ILE A 1 300 ? 28.919 -0.952 -31.435 1.00 80.00 300 ILE A CA 1
ATOM 2462 C C . ILE A 1 300 ? 28.876 -2.467 -31.601 1.00 80.00 300 ILE A C 1
ATOM 2464 O O . ILE A 1 300 ? 28.472 -2.985 -32.669 1.00 80.00 300 ILE A O 1
#

Foldseek 3Di:
DVVVVVVVLVVLVVVLVVCLVVLVLVSVLVSLVVCCVVVHPNLVSLLSNLLSCVLLLVNVVSVVSCVVPVVCQDDPHPVVLVSQQSNQVSLVVSLVNVVVQCVDDVSVVVSVVSLVVLVVVCVVPVPSPSSLSSQLSCCLRVVDHDPPCLVSLVVVLLDLSHDQVSSVSSQVSNCVVPVCSLVDLSSLLSDLADDLPDDLVSLQSSLLSVLVVLPLVSSVVRVVVNVVSVRDHDLNSLVSNLVSCQVVVNADPSNLVSLVVVVVVVDQDPSSLVNLVCCVVPPPVDDCVVVNVVNVVVVD

Sequence (300 aa):
MAKNEFKDLKLYYSNSMISLKDGDYDEAIKGFKYLIKHGIEIQKSVLGLITAYSCITRYNNALKIYEEHKEFFTGKTPYKGMFVEIMTALLIKESTLLKKNTRGYLTGIITARRMKEVHEAYLANPDNLLCIILICYWYAVIAKRPKDTEQMMMKFVNDEHIEDEFRWKLLEKLAITDKQIMEDITIAGKFKRIPRYLDHSYVNLLLFSSLSSNNLIIARENIEVQRMNGVQLNDDVMWNYLDLCVENDDIDDLSVNFAKRLFSKGWMDPVIAKVLRYAKDNLNIYNVKNEMKSLELFGI

Radius of gyration: 25.13 Å; chains: 1; bounding box: 61×52×71 Å